Protein AF-A0A653U153-F1 (afdb_monomer_lite)

Sequence (223 aa):
MDDQIARWLSSARYATRAAEANAEFAQLEDALDSADVTVRLTAARRLSSLARAELGWFLLPVREYFLRAETRRMLGGALRAEADVKVRDSLLNTVRHAAERCVAHPMWEPVRAAAQEREWRDWVHSLAETFSVAPELSTRAEAAYLLAFCDDGRAWEVYRDVIPRRSGLLGTLELAIERYPLSITPEIGATLLDLADTVGSTHPRQRYPAAGIRAALTGRHRE

pLDDT: mean 93.33, std 8.11, range [39.72, 98.56]

Foldseek 3Di:
DDPVLVVVCPDPVLVVLLVVVVVLVVCLLVQLPDPDPVSLLVSLQVLLCLLQDDDDSSNLSVLVQLLDPVNLVSLLVSLVPDPDPSSNLSSLSSLVSSLDRSAPDPVCVVPHDPVSNVVSLVSLLVSLVVQCPPPDLSSNLSSLLSCLVSLHLVSLVSCLVRCVVPVVSLLSVLVSLQPRVNNQDPVSLVVNLVSLVVSCVVPVVSVVSSVSSVCSSVVVVVD

Secondary structure (DSSP, 8-state):
--HHHHHHHTSHHHHHHHHHHHHHHHHHHHHHT-S-HHHHHHHHHHHHHHHHSPPSGGGHHHHHHHHSHHHHHHHHHHHHH---HHHHHHHHHHHHHIIIIIIS-GGGGGG--HHHHHHHHHHHHHHHHHHTT-SSHHHHHHHHHHHHHTT-THHHHHHHHHTTT-GGGHHHHHHHHHH-GGG--HHHHHHHHHHHHHHHHH-GGGHHHHHHHHHHHHGGGG-

Structure (mmCIF, N/CA/C/O backbone):
data_AF-A0A653U153-F1
#
_entry.id   AF-A0A653U153-F1
#
loop_
_atom_site.group_PDB
_atom_site.id
_atom_site.type_symbol
_atom_site.label_atom_id
_atom_site.label_alt_id
_atom_site.label_comp_id
_atom_site.label_asym_id
_atom_site.label_entity_id
_atom_site.label_seq_id
_atom_site.pdbx_PDB_ins_code
_atom_site.Cartn_x
_atom_site.Cartn_y
_atom_site.Cartn_z
_atom_site.occupancy
_atom_site.B_iso_or_equiv
_atom_site.auth_seq_id
_atom_site.auth_comp_id
_atom_site.auth_asym_id
_atom_site.auth_atom_id
_atom_site.pdbx_PDB_model_num
ATOM 1 N N . MET A 1 1 ? -0.940 1.679 -30.248 1.00 60.75 1 MET A N 1
ATOM 2 C CA . MET A 1 1 ? 0.037 2.423 -29.424 1.00 60.75 1 MET A CA 1
ATOM 3 C C . MET A 1 1 ? 0.299 3.741 -30.129 1.00 60.75 1 MET A C 1
ATOM 5 O O . MET A 1 1 ? 0.455 3.705 -31.339 1.00 60.75 1 MET A O 1
ATOM 9 N N . ASP A 1 2 ? 0.256 4.869 -29.421 1.00 77.50 2 ASP A N 1
ATOM 10 C CA . ASP A 1 2 ? 0.461 6.201 -30.011 1.00 77.50 2 ASP A CA 1
ATOM 11 C C . ASP A 1 2 ? 1.892 6.331 -30.579 1.00 77.50 2 ASP A C 1
ATOM 13 O O . ASP A 1 2 ? 2.863 5.979 -29.901 1.00 77.50 2 ASP A O 1
ATOM 17 N N . ASP A 1 3 ? 2.037 6.838 -31.807 1.00 80.69 3 ASP A N 1
ATOM 18 C CA . ASP A 1 3 ? 3.325 7.038 -32.488 1.00 80.69 3 ASP A CA 1
ATOM 19 C C . ASP A 1 3 ? 4.273 7.956 -31.706 1.00 80.69 3 ASP A C 1
ATOM 21 O O . ASP A 1 3 ? 5.494 7.907 -31.890 1.00 80.69 3 ASP A O 1
ATOM 25 N N . GLN A 1 4 ? 3.736 8.826 -30.846 1.00 79.62 4 GLN A N 1
ATOM 26 C CA . GLN A 1 4 ? 4.542 9.649 -29.943 1.00 79.62 4 GLN A CA 1
ATOM 27 C C . GLN A 1 4 ? 5.161 8.819 -28.811 1.00 79.62 4 GLN A C 1
ATOM 29 O O . GLN A 1 4 ? 6.339 8.995 -28.498 1.00 79.62 4 GLN A O 1
ATOM 34 N N . ILE A 1 5 ? 4.406 7.870 -28.248 1.00 79.12 5 ILE A N 1
ATOM 35 C CA . ILE A 1 5 ? 4.886 6.952 -27.203 1.00 79.12 5 ILE A CA 1
ATOM 36 C C . ILE A 1 5 ? 5.953 6.024 -27.787 1.00 79.12 5 ILE A C 1
ATOM 38 O O . ILE A 1 5 ? 7.018 5.874 -27.195 1.00 79.12 5 ILE A O 1
ATOM 42 N N . ALA A 1 6 ? 5.709 5.467 -28.977 1.00 82.12 6 ALA A N 1
ATOM 43 C CA . ALA A 1 6 ? 6.651 4.582 -29.659 1.00 82.12 6 ALA A CA 1
ATOM 44 C C . ALA A 1 6 ? 8.014 5.258 -29.896 1.00 82.12 6 ALA A C 1
ATOM 46 O O . ALA A 1 6 ? 9.054 4.733 -29.500 1.00 82.12 6 ALA A O 1
ATOM 47 N N . ARG A 1 7 ? 8.002 6.469 -30.475 1.00 83.31 7 ARG A N 1
ATOM 48 C CA . ARG A 1 7 ? 9.216 7.264 -30.728 1.00 83.31 7 ARG A CA 1
ATOM 49 C C . ARG A 1 7 ? 9.958 7.627 -29.448 1.00 83.31 7 ARG A C 1
ATOM 51 O O . ARG A 1 7 ? 11.190 7.668 -29.430 1.00 83.31 7 ARG A O 1
ATOM 58 N N . TRP A 1 8 ? 9.218 7.900 -28.380 1.00 82.94 8 TRP A N 1
ATOM 59 C CA . TRP A 1 8 ? 9.810 8.234 -27.095 1.00 82.94 8 TRP A CA 1
ATOM 60 C C . TRP A 1 8 ? 10.461 7.020 -26.421 1.00 82.94 8 TRP A C 1
ATOM 62 O O . TRP A 1 8 ? 11.596 7.133 -25.956 1.00 82.94 8 TRP A O 1
ATOM 72 N N . LEU A 1 9 ? 9.803 5.858 -26.429 1.00 83.31 9 LEU A N 1
ATOM 73 C CA . LEU A 1 9 ? 10.353 4.608 -25.892 1.00 83.31 9 LEU A CA 1
ATOM 74 C C . LEU A 1 9 ? 11.628 4.171 -26.626 1.00 83.31 9 LEU A C 1
ATOM 76 O O . LEU A 1 9 ? 12.521 3.596 -26.014 1.00 83.31 9 LEU A O 1
ATOM 80 N N . SER A 1 10 ? 11.765 4.502 -27.913 1.00 86.38 10 SER A N 1
ATOM 81 C CA . SER A 1 10 ? 13.000 4.272 -28.675 1.00 86.38 10 SER A CA 1
ATOM 82 C C . SER A 1 10 ? 14.087 5.341 -28.473 1.00 86.38 10 SER A C 1
ATOM 84 O O . SER A 1 10 ? 15.139 5.271 -29.104 1.00 86.38 10 SER A O 1
ATOM 86 N N . SER A 1 11 ? 13.851 6.372 -27.654 1.00 89.19 11 SER A N 1
ATOM 87 C CA . SER A 1 11 ? 14.786 7.494 -27.511 1.00 89.19 11 SER A CA 1
ATOM 88 C C . SER A 1 11 ? 15.962 7.179 -26.578 1.00 89.19 11 SER A C 1
ATOM 90 O O . SER A 1 11 ? 15.811 6.514 -25.553 1.00 89.19 11 SER A O 1
ATOM 92 N N . ALA A 1 12 ? 17.132 7.761 -26.863 1.00 91.31 12 ALA A N 1
ATOM 93 C CA . ALA A 1 12 ? 18.299 7.674 -25.979 1.00 91.31 12 ALA A CA 1
ATOM 94 C C . ALA A 1 12 ? 18.007 8.215 -24.567 1.00 91.31 12 ALA A C 1
ATOM 96 O O . ALA A 1 12 ? 18.464 7.657 -23.574 1.00 91.31 12 ALA A O 1
ATOM 97 N N . ARG A 1 13 ? 17.175 9.263 -24.468 1.00 87.56 13 ARG A N 1
ATOM 98 C CA . ARG A 1 13 ? 16.748 9.840 -23.186 1.00 87.56 13 ARG A CA 1
ATOM 99 C C . ARG A 1 13 ? 15.985 8.831 -22.328 1.00 87.56 13 ARG A C 1
ATOM 101 O O . ARG A 1 13 ? 16.173 8.811 -21.113 1.00 87.56 13 ARG A O 1
ATOM 108 N N . TYR A 1 14 ? 15.120 8.024 -22.942 1.00 89.12 14 TYR A N 1
ATOM 109 C CA . TYR A 1 14 ? 14.432 6.948 -22.236 1.00 89.12 14 TYR A CA 1
ATOM 110 C C . TYR A 1 14 ? 15.419 5.878 -21.767 1.00 89.12 14 TYR A C 1
ATOM 112 O O . TYR A 1 14 ? 15.413 5.532 -20.589 1.00 89.12 14 TYR A O 1
ATOM 120 N N . ALA A 1 15 ? 16.307 5.423 -22.655 1.00 90.12 15 ALA A N 1
ATOM 121 C CA . ALA A 1 15 ? 17.303 4.404 -22.332 1.00 90.12 15 ALA A CA 1
ATOM 122 C C . ALA A 1 15 ? 18.191 4.805 -21.139 1.00 90.12 15 ALA A C 1
ATOM 124 O O . ALA A 1 15 ? 18.379 4.006 -20.224 1.00 90.12 15 ALA A O 1
ATOM 125 N N . THR A 1 16 ? 18.667 6.056 -21.095 1.00 91.50 16 THR A N 1
ATOM 126 C CA . THR A 1 16 ? 19.435 6.581 -19.953 1.00 91.50 16 THR A CA 1
ATOM 127 C C . THR A 1 16 ? 18.629 6.524 -18.658 1.00 91.50 16 THR A C 1
ATOM 129 O O . THR A 1 16 ? 19.114 5.991 -17.666 1.00 91.50 16 THR A O 1
ATOM 132 N N . ARG A 1 17 ? 17.373 6.990 -18.664 1.00 88.69 17 ARG A N 1
ATOM 133 C CA . ARG A 1 17 ? 16.525 6.942 -17.463 1.00 88.69 17 ARG A CA 1
ATOM 134 C C . ARG A 1 17 ? 16.201 5.527 -17.006 1.00 88.69 17 ARG A C 1
ATOM 136 O O . ARG A 1 17 ? 16.154 5.274 -15.808 1.00 88.69 17 ARG A O 1
ATOM 143 N N . ALA A 1 18 ? 15.964 4.614 -17.940 1.00 91.88 18 ALA A N 1
ATOM 144 C CA . ALA A 1 18 ? 15.741 3.214 -17.612 1.00 91.88 18 ALA A CA 1
ATOM 145 C C . ALA A 1 18 ? 16.992 2.597 -16.965 1.00 91.88 18 ALA A C 1
ATOM 147 O O . ALA A 1 18 ? 16.872 1.859 -15.990 1.00 91.88 18 ALA A O 1
ATOM 148 N N . ALA A 1 19 ? 18.189 2.928 -17.458 1.00 93.19 19 ALA A N 1
ATOM 149 C CA . ALA A 1 19 ? 19.447 2.482 -16.863 1.00 93.19 19 ALA A CA 1
ATOM 150 C C . ALA A 1 19 ? 19.661 3.057 -15.452 1.00 93.19 19 ALA A C 1
ATOM 152 O O . ALA A 1 19 ? 19.978 2.299 -14.538 1.00 93.19 19 ALA A O 1
ATOM 153 N N . GLU A 1 20 ? 19.427 4.358 -15.256 1.00 93.75 20 GLU A N 1
ATOM 154 C CA . GLU A 1 20 ? 19.497 5.016 -13.941 1.00 93.75 20 GLU A CA 1
ATOM 155 C C . GLU A 1 20 ? 18.530 4.377 -12.937 1.00 93.75 20 GLU A C 1
ATOM 157 O O . GLU A 1 20 ? 18.933 4.034 -11.827 1.00 93.75 20 GLU A O 1
ATOM 162 N N . ALA A 1 21 ? 17.277 4.147 -13.343 1.00 93.56 21 ALA A N 1
ATOM 163 C CA . ALA A 1 21 ? 16.277 3.502 -12.497 1.00 93.56 21 ALA A CA 1
ATOM 164 C C . ALA A 1 21 ? 16.679 2.066 -12.131 1.00 93.56 21 ALA A C 1
ATOM 166 O O . ALA A 1 21 ? 16.603 1.685 -10.969 1.00 93.56 21 ALA A O 1
ATOM 167 N N . ASN A 1 22 ? 17.151 1.269 -13.097 1.00 94.19 22 ASN A N 1
ATOM 168 C CA . ASN A 1 22 ? 17.609 -0.098 -12.828 1.00 94.19 22 ASN A CA 1
ATOM 169 C C . ASN A 1 22 ? 18.821 -0.133 -11.881 1.00 94.19 22 ASN A C 1
ATOM 171 O O . ASN A 1 22 ? 18.878 -1.001 -11.014 1.00 94.19 22 ASN A O 1
ATOM 175 N N . ALA A 1 23 ? 19.763 0.804 -12.020 1.00 96.12 23 ALA A N 1
ATOM 176 C CA . ALA A 1 23 ? 20.899 0.918 -11.107 1.00 96.12 23 ALA A CA 1
ATOM 177 C C . ALA A 1 23 ? 20.450 1.293 -9.686 1.00 96.12 23 ALA A C 1
ATOM 179 O O . ALA A 1 23 ? 20.939 0.715 -8.717 1.00 96.12 23 ALA A O 1
ATOM 180 N N . GLU A 1 24 ? 19.492 2.215 -9.557 1.00 97.50 24 GLU A N 1
ATOM 181 C CA . GLU A 1 24 ? 18.894 2.564 -8.267 1.00 97.50 24 GLU A CA 1
ATOM 182 C C . GLU A 1 24 ? 18.173 1.363 -7.638 1.00 97.50 24 GLU A C 1
ATOM 184 O O . GLU A 1 24 ? 18.368 1.089 -6.457 1.00 97.50 24 GLU A O 1
ATOM 189 N N . PHE A 1 25 ? 17.394 0.601 -8.410 1.00 97.44 25 PHE A N 1
ATOM 190 C CA . PHE A 1 25 ? 16.717 -0.589 -7.894 1.00 97.44 25 PHE A CA 1
ATOM 191 C C . PHE A 1 25 ? 17.688 -1.642 -7.364 1.00 97.44 25 PHE A C 1
ATOM 193 O O . PHE A 1 25 ? 17.462 -2.148 -6.271 1.00 97.44 25 PHE A O 1
ATOM 200 N N . ALA A 1 26 ? 18.784 -1.918 -8.076 1.00 96.50 26 ALA A N 1
ATOM 201 C CA . ALA A 1 26 ? 19.801 -2.855 -7.600 1.00 96.50 26 ALA A CA 1
ATOM 202 C C . ALA A 1 26 ? 20.407 -2.409 -6.255 1.00 96.50 26 ALA A C 1
ATOM 204 O O . ALA A 1 26 ? 20.510 -3.201 -5.326 1.00 96.50 26 ALA A O 1
ATOM 205 N N . GLN A 1 27 ? 20.717 -1.115 -6.109 1.00 97.69 27 GLN A N 1
ATOM 206 C CA . GLN A 1 27 ? 21.225 -0.570 -4.843 1.00 97.69 27 GLN A CA 1
ATOM 207 C C . GLN A 1 27 ? 20.205 -0.680 -3.704 1.00 97.69 27 GLN A C 1
ATOM 209 O O . GLN A 1 27 ? 20.581 -0.914 -2.556 1.00 97.69 27 GLN A O 1
ATOM 214 N N . LEU A 1 28 ? 18.917 -0.482 -3.999 1.00 97.88 28 LEU A N 1
ATOM 215 C CA . LEU A 1 28 ? 17.852 -0.617 -3.007 1.00 97.88 28 LEU A CA 1
ATOM 216 C C . LEU A 1 28 ? 17.658 -2.070 -2.577 1.00 97.88 28 LEU A C 1
ATOM 218 O O . LEU A 1 28 ? 17.427 -2.305 -1.395 1.00 97.88 28 LEU A O 1
ATOM 222 N N . GLU A 1 29 ? 17.772 -3.021 -3.503 1.00 97.00 29 GLU A N 1
ATOM 223 C CA . GLU A 1 29 ? 17.723 -4.456 -3.207 1.00 97.00 29 GLU A CA 1
ATOM 224 C C . GLU A 1 29 ? 18.860 -4.861 -2.268 1.00 97.00 29 GLU A C 1
ATOM 226 O O . GLU A 1 29 ? 18.587 -5.374 -1.184 1.00 97.00 29 GLU A O 1
ATOM 231 N N . ASP A 1 30 ? 20.104 -4.504 -2.596 1.00 97.25 30 ASP A N 1
ATOM 232 C CA . ASP A 1 30 ? 21.263 -4.770 -1.733 1.00 97.25 30 ASP A CA 1
ATOM 233 C C . ASP A 1 30 ? 21.109 -4.122 -0.344 1.00 97.25 30 ASP A C 1
ATOM 235 O O . ASP A 1 30 ? 21.464 -4.696 0.688 1.00 97.25 30 ASP A O 1
ATOM 239 N N . ALA A 1 31 ? 20.557 -2.906 -0.290 1.00 97.69 31 ALA A N 1
ATOM 240 C CA . ALA A 1 31 ? 20.356 -2.180 0.959 1.00 97.69 31 ALA A CA 1
ATOM 241 C C . ALA A 1 31 ? 19.262 -2.795 1.850 1.00 97.69 31 ALA A C 1
ATOM 243 O O . ALA A 1 31 ? 19.335 -2.652 3.074 1.00 97.69 31 ALA A O 1
ATOM 244 N N . LEU A 1 32 ? 18.265 -3.476 1.275 1.00 97.38 32 LEU A N 1
ATOM 245 C CA . LEU A 1 32 ? 17.237 -4.195 2.035 1.00 97.38 32 LEU A CA 1
ATOM 246 C C . LEU A 1 32 ? 17.792 -5.441 2.737 1.00 97.38 32 LEU A C 1
ATOM 248 O O . LEU A 1 32 ? 17.271 -5.803 3.788 1.00 97.38 32 LEU A O 1
ATOM 252 N N . ASP A 1 33 ? 18.881 -6.021 2.235 1.00 96.19 33 ASP A N 1
ATOM 253 C CA . ASP A 1 33 ? 19.579 -7.149 2.869 1.00 96.19 33 ASP A CA 1
ATOM 254 C C . ASP A 1 33 ? 20.631 -6.708 3.907 1.00 96.19 33 ASP A C 1
ATOM 256 O O . ASP A 1 33 ? 21.312 -7.531 4.527 1.00 96.19 33 ASP A O 1
ATOM 260 N N . SER A 1 34 ? 20.772 -5.399 4.145 1.00 97.19 34 SER A N 1
ATOM 261 C CA . SER A 1 34 ? 21.726 -4.867 5.119 1.00 97.19 34 SER A CA 1
ATOM 262 C C . SER A 1 34 ? 21.419 -5.331 6.544 1.00 97.19 34 SER A C 1
ATOM 264 O O . SER A 1 34 ? 20.271 -5.320 6.988 1.00 97.19 34 SER A O 1
ATOM 266 N N . ALA A 1 35 ? 22.457 -5.631 7.328 1.00 96.75 35 ALA A N 1
ATOM 267 C CA . ALA A 1 35 ? 22.313 -5.878 8.764 1.00 96.75 35 ALA A CA 1
ATOM 268 C C . ALA A 1 35 ? 21.853 -4.623 9.540 1.00 96.75 35 ALA A C 1
ATOM 270 O O . ALA A 1 35 ? 21.240 -4.744 10.604 1.00 96.75 35 ALA A O 1
ATOM 271 N N . ASP A 1 36 ? 22.089 -3.421 9.002 1.00 98.06 36 ASP A N 1
ATOM 272 C CA . ASP A 1 36 ? 21.700 -2.154 9.627 1.00 98.06 36 ASP A CA 1
ATOM 273 C C . ASP A 1 36 ? 20.242 -1.788 9.301 1.00 98.06 36 ASP A C 1
ATOM 275 O O . ASP A 1 36 ? 19.880 -1.489 8.161 1.00 98.06 36 ASP A O 1
ATOM 279 N N . VAL A 1 37 ? 19.404 -1.745 10.341 1.00 98.12 37 VAL A N 1
ATOM 280 C CA . VAL A 1 37 ? 17.984 -1.371 10.244 1.00 98.12 37 VAL A CA 1
ATOM 281 C C . VAL A 1 37 ? 17.773 0.028 9.656 1.00 98.12 37 VAL A C 1
ATOM 283 O O . VAL A 1 37 ? 16.780 0.271 8.972 1.00 98.12 37 VAL A O 1
ATOM 286 N N . THR A 1 38 ? 18.704 0.958 9.869 1.00 98.38 38 THR A N 1
ATOM 287 C CA . THR A 1 38 ? 18.622 2.328 9.342 1.00 98.38 38 THR A CA 1
ATOM 288 C C . THR A 1 38 ? 18.794 2.341 7.828 1.00 98.38 38 THR A C 1
ATOM 290 O O . THR A 1 38 ? 18.083 3.071 7.126 1.00 98.38 38 THR A O 1
ATOM 293 N N . VAL A 1 39 ? 19.701 1.505 7.316 1.00 98.38 39 VAL A N 1
ATOM 294 C CA . VAL A 1 39 ? 19.924 1.321 5.878 1.00 98.38 39 VAL A CA 1
ATOM 295 C C . VAL A 1 39 ? 18.688 0.685 5.247 1.00 98.38 39 VAL A C 1
ATOM 297 O O . VAL A 1 39 ? 18.129 1.259 4.309 1.00 98.38 39 VAL A O 1
ATOM 300 N N . ARG A 1 40 ? 18.170 -0.402 5.838 1.00 98.31 40 ARG A N 1
ATOM 301 C CA . ARG A 1 40 ? 16.937 -1.058 5.368 1.00 98.31 40 ARG A CA 1
ATOM 302 C C . ARG A 1 40 ? 15.738 -0.114 5.365 1.00 98.31 40 ARG A C 1
ATOM 304 O O . ARG A 1 40 ? 15.002 -0.045 4.385 1.00 98.31 40 ARG A O 1
ATOM 311 N N . LEU A 1 41 ? 15.557 0.676 6.425 1.00 98.56 41 LEU A N 1
ATOM 312 C CA . LEU A 1 41 ? 14.462 1.646 6.516 1.00 98.56 41 LEU A CA 1
ATOM 313 C C . LEU A 1 41 ? 14.566 2.731 5.444 1.00 98.56 41 LEU A C 1
ATOM 315 O O . LEU A 1 41 ? 13.553 3.140 4.872 1.00 98.56 41 LEU A O 1
ATOM 319 N N . THR A 1 42 ? 15.778 3.210 5.175 1.00 98.56 42 THR A N 1
ATOM 320 C CA . THR A 1 42 ? 16.026 4.203 4.125 1.00 98.56 42 THR A CA 1
ATOM 321 C C . THR A 1 42 ? 15.694 3.622 2.754 1.00 98.56 42 THR A C 1
ATOM 323 O O . THR A 1 42 ? 14.965 4.257 1.988 1.00 98.56 42 THR A O 1
ATOM 326 N N . ALA A 1 43 ? 16.133 2.391 2.484 1.00 98.31 43 ALA A N 1
ATOM 327 C CA . ALA A 1 43 ? 15.829 1.676 1.251 1.00 98.31 43 ALA A CA 1
ATOM 328 C C . ALA A 1 43 ? 14.320 1.440 1.080 1.00 98.31 43 ALA A C 1
ATOM 330 O O . ALA A 1 43 ? 13.747 1.832 0.064 1.00 98.31 43 ALA A O 1
ATOM 331 N N . ALA A 1 44 ? 13.637 0.920 2.104 1.00 98.31 44 ALA A N 1
ATOM 332 C CA . ALA A 1 44 ? 12.194 0.672 2.078 1.00 98.31 44 ALA A CA 1
ATOM 333 C C . ALA A 1 44 ? 11.383 1.957 1.838 1.00 98.31 44 ALA A C 1
ATOM 335 O O . ALA A 1 44 ? 10.431 1.974 1.056 1.00 98.31 44 ALA A O 1
ATOM 336 N N . ARG A 1 45 ? 11.772 3.073 2.467 1.00 98.38 45 ARG A N 1
ATOM 337 C CA . ARG A 1 45 ? 11.135 4.379 2.235 1.00 98.38 45 ARG A CA 1
ATOM 338 C C . ARG A 1 45 ? 11.381 4.898 0.828 1.00 98.38 45 ARG A C 1
ATOM 340 O O . ARG A 1 45 ? 10.468 5.465 0.225 1.00 98.38 45 ARG A O 1
ATOM 347 N N . ARG A 1 46 ? 12.597 4.727 0.306 1.00 98.06 46 ARG A N 1
ATOM 348 C CA . ARG A 1 46 ? 12.925 5.143 -1.057 1.00 98.06 46 ARG A CA 1
ATOM 349 C C . ARG A 1 46 ? 12.146 4.321 -2.079 1.00 98.06 46 ARG A C 1
ATOM 351 O O . ARG A 1 46 ? 11.550 4.910 -2.977 1.00 98.06 46 ARG A O 1
ATOM 358 N N . LEU A 1 47 ? 12.045 3.011 -1.880 1.00 97.62 47 LEU A N 1
ATOM 359 C CA . LEU A 1 47 ? 11.252 2.128 -2.729 1.00 97.62 47 LEU A CA 1
ATOM 360 C C . LEU A 1 47 ? 9.758 2.489 -2.692 1.00 97.62 47 LEU A C 1
ATOM 362 O O . LEU A 1 47 ? 9.119 2.596 -3.738 1.00 97.62 47 LEU A O 1
ATOM 366 N N . SER A 1 48 ? 9.223 2.798 -1.508 1.00 97.56 48 SER A N 1
ATOM 367 C CA . SER A 1 48 ? 7.852 3.298 -1.354 1.00 97.56 48 SER A CA 1
ATOM 368 C C . SER A 1 48 ? 7.632 4.625 -2.089 1.00 97.56 48 SER A C 1
ATOM 370 O O . SER A 1 48 ? 6.603 4.818 -2.735 1.00 97.56 48 SER A O 1
ATOM 372 N N . SER A 1 49 ? 8.607 5.537 -2.038 1.00 96.81 49 SER A N 1
ATOM 373 C CA . SER A 1 49 ? 8.567 6.806 -2.776 1.00 96.81 49 SER A CA 1
ATOM 374 C C . SER A 1 49 ? 8.520 6.587 -4.292 1.00 96.81 49 SER A C 1
ATOM 376 O O . SER A 1 49 ? 7.696 7.199 -4.971 1.00 96.81 49 SER A O 1
ATOM 378 N N . LEU A 1 50 ? 9.326 5.656 -4.816 1.00 95.75 50 LEU A N 1
ATOM 379 C CA . LEU A 1 50 ? 9.308 5.283 -6.234 1.00 95.75 50 LEU A CA 1
ATOM 380 C C . LEU A 1 50 ? 7.958 4.677 -6.645 1.00 95.75 50 LEU A C 1
ATOM 382 O O . LEU A 1 50 ? 7.404 5.073 -7.667 1.00 95.75 50 LEU A O 1
ATOM 386 N N . ALA A 1 51 ? 7.374 3.800 -5.822 1.00 95.62 51 ALA A N 1
ATOM 387 C CA . ALA A 1 51 ? 6.043 3.237 -6.073 1.00 95.62 51 ALA A CA 1
ATOM 388 C C . ALA A 1 51 ? 4.928 4.304 -6.082 1.00 95.62 51 ALA A C 1
ATOM 390 O O . ALA A 1 51 ? 3.942 4.166 -6.804 1.00 95.62 51 ALA A O 1
ATOM 391 N N . ARG A 1 52 ? 5.078 5.378 -5.293 1.00 93.81 52 ARG A N 1
ATOM 392 C CA . ARG A 1 52 ? 4.128 6.504 -5.183 1.00 93.81 52 ARG A CA 1
ATOM 393 C C . ARG A 1 52 ? 4.300 7.585 -6.245 1.00 93.81 52 ARG A C 1
ATOM 395 O O . ARG A 1 52 ? 3.415 8.433 -6.364 1.00 93.81 52 ARG A O 1
ATOM 402 N N . ALA A 1 53 ? 5.413 7.588 -6.973 1.00 90.31 53 ALA A N 1
ATOM 403 C CA . ALA A 1 53 ? 5.765 8.655 -7.902 1.00 90.31 53 ALA A CA 1
ATOM 404 C C . ALA A 1 53 ? 4.657 8.917 -8.939 1.00 90.31 53 ALA A C 1
ATOM 406 O O . ALA A 1 53 ? 3.821 8.053 -9.222 1.00 90.31 53 ALA A O 1
ATOM 407 N N . GLU A 1 54 ? 4.614 10.141 -9.467 1.00 84.75 54 GLU A N 1
ATOM 408 C CA . GLU A 1 54 ? 3.586 10.605 -10.407 1.00 84.75 54 GLU A CA 1
ATOM 409 C C . GLU A 1 54 ? 3.472 9.692 -11.633 1.00 84.75 54 GLU A C 1
ATOM 411 O O . GLU A 1 54 ? 4.468 9.348 -12.254 1.00 84.75 54 GLU A O 1
ATOM 416 N N . LEU A 1 55 ? 2.250 9.297 -11.988 1.00 88.12 55 LEU A N 1
ATOM 417 C CA . LEU A 1 55 ? 2.027 8.358 -13.080 1.00 88.12 55 LEU A CA 1
ATOM 418 C C . LEU A 1 55 ? 2.368 8.981 -14.430 1.00 88.12 55 LEU A C 1
ATOM 420 O O . LEU A 1 55 ? 1.956 10.092 -14.747 1.00 88.12 55 LEU A O 1
ATOM 424 N N . GLY A 1 56 ? 3.057 8.210 -15.259 1.00 85.62 56 GLY A N 1
ATOM 425 C CA . GLY A 1 56 ? 3.286 8.551 -16.650 1.00 85.62 56 GLY A CA 1
ATOM 426 C C . GLY A 1 56 ? 4.170 7.520 -17.327 1.00 85.62 56 GLY A C 1
ATOM 427 O O . GLY A 1 56 ? 4.779 6.671 -16.675 1.00 85.62 56 GLY A O 1
ATOM 428 N N . TRP A 1 57 ? 4.296 7.628 -18.648 1.00 83.94 57 TRP A N 1
ATOM 429 C CA . TRP A 1 57 ? 5.170 6.751 -19.433 1.00 83.94 57 TRP A CA 1
ATOM 430 C C . TRP A 1 57 ? 6.643 6.837 -19.000 1.00 83.94 57 TRP A C 1
ATOM 432 O O . TRP A 1 57 ? 7.376 5.862 -19.127 1.00 83.94 57 TRP A O 1
ATOM 442 N N . PHE A 1 58 ? 7.062 7.950 -18.383 1.00 82.62 58 PHE A N 1
ATOM 443 C CA . PHE A 1 58 ? 8.392 8.102 -17.779 1.00 82.62 58 PHE A CA 1
ATOM 444 C C . PHE A 1 58 ? 8.657 7.169 -16.588 1.00 82.62 58 PHE A C 1
ATOM 446 O O . PHE A 1 58 ? 9.820 6.964 -16.248 1.00 82.62 58 PHE A O 1
ATOM 453 N N . LEU A 1 59 ? 7.613 6.599 -15.980 1.00 86.25 59 LEU A N 1
ATOM 454 C CA . LEU A 1 59 ? 7.712 5.592 -14.924 1.00 86.25 59 LEU A CA 1
ATOM 455 C C . LEU A 1 59 ? 7.565 4.159 -15.438 1.00 86.25 59 LEU A C 1
ATOM 457 O O . LEU A 1 59 ? 7.462 3.238 -14.627 1.00 86.25 59 LEU A O 1
ATOM 461 N N . LEU A 1 60 ? 7.581 3.931 -16.755 1.00 89.44 60 LEU A N 1
ATOM 462 C CA . LEU A 1 60 ? 7.535 2.570 -17.288 1.00 89.44 60 LEU A CA 1
ATOM 463 C C . LEU A 1 60 ? 8.629 1.657 -16.691 1.00 89.44 60 LEU A C 1
ATOM 465 O O . LEU A 1 60 ? 8.269 0.553 -16.291 1.00 89.44 60 LEU A O 1
ATOM 469 N N . PRO A 1 61 ? 9.888 2.102 -16.475 1.00 91.75 61 PRO A N 1
ATOM 470 C CA . PRO A 1 61 ? 10.899 1.275 -15.809 1.00 91.75 61 PRO A CA 1
ATOM 471 C C . PRO A 1 61 ? 10.530 0.892 -14.367 1.00 91.75 61 PRO A C 1
ATOM 473 O O . PRO A 1 61 ? 10.828 -0.212 -13.923 1.00 91.75 61 PRO A O 1
ATOM 476 N N . VAL A 1 62 ? 9.843 1.780 -13.637 1.00 94.12 62 VAL A N 1
ATOM 477 C CA . VAL A 1 62 ? 9.358 1.502 -12.273 1.00 94.12 62 VAL A CA 1
ATOM 478 C C . VAL A 1 62 ? 8.249 0.457 -12.305 1.00 94.12 62 VAL A C 1
ATOM 480 O O . VAL A 1 62 ? 8.256 -0.487 -11.517 1.00 94.12 62 VAL A O 1
ATOM 483 N N . ARG A 1 63 ? 7.315 0.577 -13.252 1.00 93.75 63 ARG A N 1
ATOM 484 C CA . ARG A 1 63 ? 6.292 -0.448 -13.469 1.00 93.75 63 ARG A CA 1
ATOM 485 C C . ARG A 1 63 ? 6.921 -1.790 -13.825 1.00 93.75 63 ARG A C 1
ATOM 487 O O . ARG A 1 63 ? 6.560 -2.801 -13.234 1.00 93.75 63 ARG A O 1
ATOM 494 N N . GLU A 1 64 ? 7.828 -1.802 -14.796 1.00 92.56 64 GLU A N 1
ATOM 495 C CA . GLU A 1 64 ? 8.517 -3.013 -15.238 1.00 92.56 64 GLU A CA 1
ATOM 496 C C . GLU A 1 64 ? 9.241 -3.686 -14.082 1.00 92.56 64 GLU A C 1
ATOM 498 O O . GLU A 1 64 ? 9.139 -4.899 -13.955 1.00 92.56 64 GLU A O 1
ATOM 503 N N . TYR A 1 65 ? 9.901 -2.912 -13.218 1.00 95.06 65 TYR A N 1
ATOM 504 C CA . TYR A 1 65 ? 10.502 -3.411 -11.990 1.00 95.06 65 TYR A CA 1
ATOM 505 C C . TYR A 1 65 ? 9.482 -4.152 -11.116 1.00 95.06 65 TYR A C 1
ATOM 507 O O . TYR A 1 65 ? 9.641 -5.345 -10.877 1.00 95.06 65 TYR A O 1
ATOM 515 N N . PHE A 1 66 ? 8.382 -3.504 -10.717 1.00 95.00 66 PHE A N 1
ATOM 516 C CA . PHE A 1 66 ? 7.378 -4.151 -9.863 1.00 95.00 66 PHE A CA 1
ATOM 517 C C . PHE A 1 66 ? 6.692 -5.353 -10.529 1.00 95.00 66 PHE A C 1
ATOM 519 O O . PHE A 1 66 ? 6.255 -6.271 -9.844 1.00 95.00 66 PHE A O 1
ATOM 526 N N . LEU A 1 67 ? 6.623 -5.422 -11.857 1.00 93.06 67 LEU A N 1
ATOM 527 C CA . LEU A 1 67 ? 6.049 -6.583 -12.541 1.00 93.06 67 LEU A CA 1
ATOM 528 C C . LEU A 1 67 ? 6.967 -7.809 -12.600 1.00 93.06 67 LEU A C 1
ATOM 530 O O . LEU A 1 67 ? 6.489 -8.889 -12.954 1.00 93.06 67 LEU A O 1
ATOM 534 N N . ARG A 1 68 ? 8.251 -7.691 -12.241 1.00 93.12 68 ARG A N 1
ATOM 535 C CA . ARG A 1 68 ? 9.178 -8.833 -12.220 1.00 93.12 68 ARG A CA 1
ATOM 536 C C . ARG A 1 68 ? 8.805 -9.818 -11.113 1.00 93.12 68 ARG A C 1
ATOM 538 O O . ARG A 1 68 ? 8.475 -9.442 -9.985 1.00 93.12 68 ARG A O 1
ATOM 545 N N . ALA A 1 69 ? 8.918 -11.111 -11.413 1.00 93.62 69 ALA A N 1
ATOM 546 C CA . ALA A 1 69 ? 8.718 -12.164 -10.420 1.00 93.62 69 ALA A CA 1
ATOM 547 C C . ALA A 1 69 ? 9.779 -12.094 -9.308 1.00 93.62 69 ALA A C 1
ATOM 549 O O . ALA A 1 69 ? 9.482 -12.354 -8.143 1.00 93.62 69 ALA A O 1
ATOM 550 N N . GLU A 1 70 ? 10.994 -11.692 -9.670 1.00 94.44 70 GLU A N 1
ATOM 551 C CA . GLU A 1 70 ? 12.143 -11.490 -8.789 1.00 94.44 70 GLU A CA 1
ATOM 552 C C . GLU A 1 70 ? 11.835 -10.429 -7.738 1.00 94.44 70 GLU A C 1
ATOM 554 O O . GLU A 1 70 ? 12.034 -10.678 -6.554 1.00 94.44 70 GLU A O 1
ATOM 559 N N . THR A 1 71 ? 11.249 -9.302 -8.146 1.00 94.50 71 THR A N 1
ATOM 560 C CA . THR A 1 71 ? 10.865 -8.220 -7.235 1.00 94.50 71 THR A CA 1
ATOM 561 C C . THR A 1 71 ? 9.803 -8.676 -6.239 1.00 94.50 71 THR A C 1
ATOM 563 O O . THR A 1 71 ? 9.937 -8.418 -5.045 1.00 94.50 71 THR A O 1
ATOM 566 N N . ARG A 1 72 ? 8.780 -9.426 -6.680 1.00 95.12 72 ARG A N 1
ATOM 567 C CA . ARG A 1 72 ? 7.786 -10.022 -5.761 1.00 95.12 72 ARG A CA 1
ATOM 568 C C . ARG A 1 72 ? 8.432 -10.995 -4.771 1.00 95.12 72 ARG A C 1
ATOM 570 O O . ARG A 1 72 ? 8.084 -11.002 -3.590 1.00 95.12 72 ARG A O 1
ATOM 577 N N . ARG A 1 73 ? 9.382 -11.812 -5.237 1.00 95.50 73 ARG A N 1
ATOM 578 C CA . ARG A 1 73 ? 10.123 -12.769 -4.401 1.00 95.50 73 ARG A CA 1
ATOM 579 C C . ARG A 1 73 ? 10.983 -12.052 -3.359 1.00 95.50 73 ARG A C 1
ATOM 581 O O . ARG A 1 73 ? 10.908 -12.413 -2.189 1.00 95.50 73 ARG A O 1
ATOM 588 N N . MET A 1 74 ? 11.732 -11.033 -3.775 1.00 96.12 74 MET A N 1
ATOM 589 C CA . MET A 1 74 ? 12.567 -10.198 -2.908 1.00 96.12 74 MET A CA 1
ATOM 590 C C . MET A 1 74 ? 11.714 -9.475 -1.862 1.00 96.12 74 MET A C 1
ATOM 592 O O . MET A 1 74 ? 11.937 -9.668 -0.671 1.00 96.12 74 MET A O 1
ATOM 596 N N . LEU A 1 75 ? 10.665 -8.752 -2.277 1.00 97.06 75 LEU A N 1
ATOM 597 C CA . LEU A 1 75 ? 9.770 -8.044 -1.352 1.00 97.06 75 LEU A CA 1
ATOM 598 C C . LEU A 1 75 ? 9.105 -8.999 -0.360 1.00 97.06 75 LEU A C 1
ATOM 600 O O . LEU A 1 75 ? 9.028 -8.699 0.829 1.00 97.06 75 LEU A O 1
ATOM 604 N N . GLY A 1 76 ? 8.636 -10.156 -0.836 1.00 96.75 76 GLY A N 1
ATOM 605 C CA . GLY A 1 76 ? 8.032 -11.176 0.017 1.00 96.75 76 GLY A CA 1
ATOM 606 C C . GLY A 1 76 ? 9.021 -11.771 1.022 1.00 96.75 76 GLY A C 1
ATOM 607 O O . GLY A 1 76 ? 8.645 -12.023 2.165 1.00 96.75 76 GLY A O 1
ATOM 608 N N . GLY A 1 77 ? 10.277 -11.976 0.616 1.00 95.81 77 GLY A N 1
ATOM 609 C CA . GLY A 1 77 ? 11.361 -12.402 1.502 1.00 95.81 77 GLY A CA 1
ATOM 610 C C . GLY A 1 77 ? 11.668 -11.353 2.569 1.00 95.81 77 GLY A C 1
ATOM 611 O O . GLY A 1 77 ? 11.581 -11.657 3.758 1.00 95.81 77 GLY A O 1
ATOM 612 N N . ALA A 1 78 ? 11.925 -10.113 2.145 1.00 96.50 78 ALA A N 1
ATOM 613 C CA . ALA A 1 78 ? 12.225 -8.988 3.026 1.00 96.50 78 ALA A CA 1
ATOM 614 C C . ALA A 1 78 ? 11.105 -8.751 4.050 1.00 96.50 78 ALA A C 1
ATOM 616 O O . ALA A 1 78 ? 11.364 -8.660 5.245 1.00 96.50 78 ALA A O 1
ATOM 617 N N . LEU A 1 79 ? 9.840 -8.742 3.615 1.00 97.38 79 LEU A N 1
ATOM 618 C CA . LEU A 1 79 ? 8.691 -8.558 4.504 1.00 97.38 79 LEU A CA 1
ATOM 619 C C . LEU A 1 79 ? 8.589 -9.634 5.588 1.00 97.38 79 LEU A C 1
ATOM 621 O O . LEU A 1 79 ? 8.309 -9.310 6.740 1.00 97.38 79 LEU A O 1
ATOM 625 N N . ARG A 1 80 ? 8.790 -10.908 5.230 1.00 95.25 80 ARG A N 1
ATOM 626 C CA . ARG A 1 80 ? 8.680 -12.029 6.179 1.00 95.25 80 ARG A CA 1
ATOM 627 C C . ARG A 1 80 ? 9.856 -12.100 7.148 1.00 95.25 80 ARG A C 1
ATOM 629 O O . ARG A 1 80 ? 9.669 -12.547 8.275 1.00 95.25 80 ARG A O 1
ATOM 636 N N . ALA A 1 81 ? 11.045 -11.693 6.710 1.00 94.50 81 ALA A N 1
ATOM 637 C CA . ALA A 1 81 ? 12.245 -11.687 7.539 1.00 94.50 81 ALA A CA 1
ATOM 638 C C . ALA A 1 81 ? 12.336 -10.455 8.456 1.00 94.50 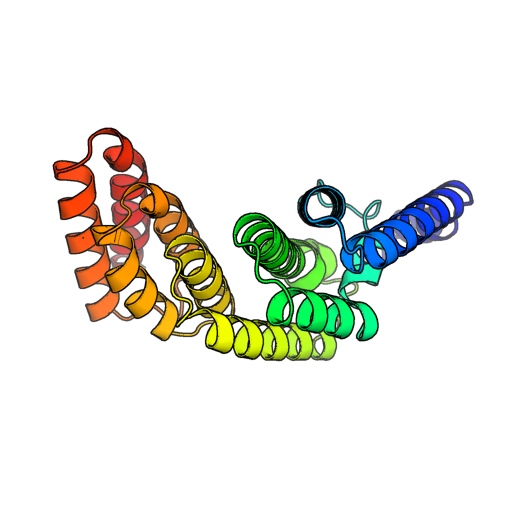81 ALA A C 1
ATOM 640 O O . ALA A 1 81 ? 13.054 -10.489 9.455 1.00 94.50 81 ALA A O 1
ATOM 641 N N . GLU A 1 82 ? 11.631 -9.367 8.134 1.00 96.69 82 GLU A N 1
ATOM 642 C CA . GLU A 1 82 ? 11.801 -8.099 8.834 1.00 96.69 82 GLU A CA 1
ATOM 643 C C . GLU A 1 82 ? 11.130 -8.080 10.214 1.00 96.69 82 GLU A C 1
ATOM 645 O O . GLU A 1 82 ? 9.905 -8.178 10.358 1.00 96.69 82 GLU A O 1
ATOM 650 N N . ALA A 1 83 ? 11.949 -7.864 11.242 1.00 94.94 83 ALA A N 1
ATOM 651 C 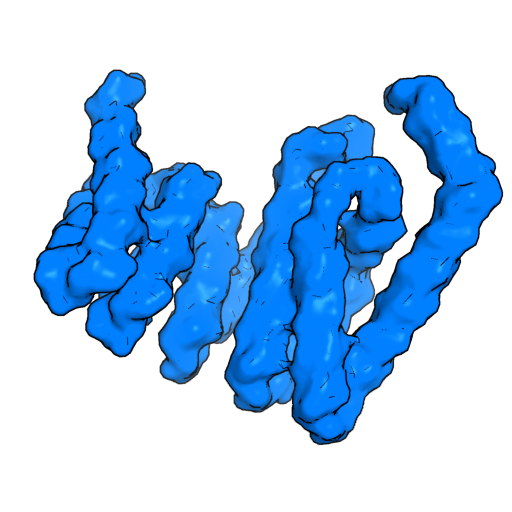CA . ALA A 1 83 ? 11.515 -7.705 12.623 1.00 94.94 83 ALA A CA 1
ATOM 652 C C . ALA A 1 83 ? 11.136 -6.252 12.955 1.00 94.94 83 ALA A C 1
ATOM 654 O O . ALA A 1 83 ? 10.281 -6.030 13.813 1.00 94.94 83 ALA A O 1
ATOM 655 N N . ASP A 1 84 ? 11.734 -5.262 12.282 1.00 97.81 84 ASP A N 1
ATOM 656 C CA . ASP A 1 84 ? 11.436 -3.851 12.513 1.00 97.81 84 ASP A CA 1
ATOM 657 C C . ASP A 1 84 ? 10.119 -3.428 11.848 1.00 97.81 84 ASP A C 1
ATOM 659 O O . ASP A 1 84 ? 9.940 -3.456 10.629 1.00 97.81 84 ASP A O 1
ATOM 663 N N . VAL A 1 85 ? 9.191 -2.967 12.681 1.00 97.00 85 VAL A N 1
ATOM 664 C CA . VAL A 1 85 ? 7.835 -2.578 12.278 1.00 97.00 85 VAL A CA 1
ATOM 665 C C . VAL A 1 85 ? 7.842 -1.418 11.284 1.00 97.00 85 VAL A C 1
ATOM 667 O O . VAL A 1 85 ? 7.041 -1.402 10.356 1.00 97.00 85 VAL A O 1
ATOM 670 N N . LYS A 1 86 ? 8.754 -0.445 11.421 1.00 97.50 86 LY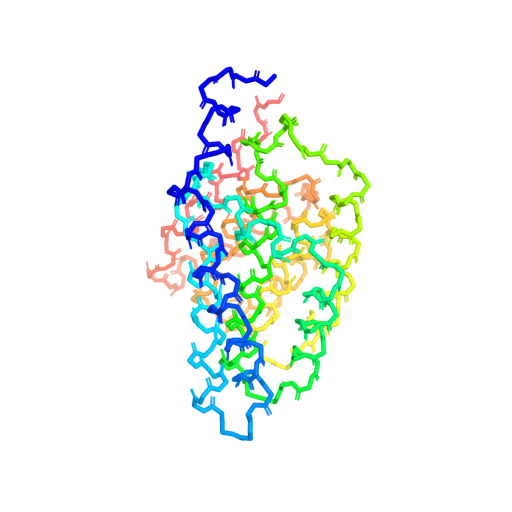S A N 1
ATOM 671 C CA . LYS A 1 86 ? 8.789 0.722 10.524 1.00 97.50 86 LYS A CA 1
ATOM 672 C C . LYS A 1 86 ? 9.279 0.332 9.139 1.00 97.50 86 LYS A C 1
ATOM 674 O O . LYS A 1 86 ? 8.791 0.886 8.149 1.00 97.50 86 LYS A O 1
ATOM 679 N N . VAL A 1 87 ? 10.246 -0.582 9.065 1.00 98.19 87 VAL A N 1
ATOM 680 C CA . VAL A 1 87 ? 10.707 -1.135 7.788 1.00 98.19 87 VAL A CA 1
ATOM 681 C C . VAL A 1 87 ? 9.578 -1.941 7.150 1.00 98.19 87 VAL A C 1
ATOM 683 O O . VAL A 1 87 ? 9.208 -1.661 6.009 1.00 98.19 87 VAL A O 1
ATOM 686 N N . ARG A 1 88 ? 8.950 -2.847 7.910 1.00 98.06 88 ARG A N 1
ATOM 687 C CA . ARG A 1 88 ? 7.824 -3.670 7.444 1.00 98.06 88 ARG A CA 1
ATOM 688 C C . ARG A 1 88 ? 6.659 -2.829 6.921 1.00 98.06 88 ARG A C 1
ATOM 690 O O . ARG A 1 88 ? 6.217 -3.043 5.797 1.00 98.06 88 ARG A O 1
ATOM 697 N N . ASP A 1 89 ? 6.216 -1.826 7.675 1.00 97.25 89 ASP A N 1
ATOM 698 C CA . ASP A 1 89 ? 5.131 -0.925 7.269 1.00 97.25 89 ASP A CA 1
ATOM 699 C C . ASP A 1 89 ? 5.495 -0.125 6.008 1.00 97.25 89 ASP A C 1
ATOM 701 O O . ASP A 1 89 ? 4.638 0.127 5.159 1.00 97.25 89 ASP A O 1
ATOM 705 N N . SER A 1 90 ? 6.768 0.257 5.843 1.00 98.12 90 SER A N 1
ATOM 706 C CA . SER A 1 90 ? 7.248 0.942 4.632 1.00 98.12 90 SER A CA 1
ATOM 707 C C . SER A 1 90 ? 7.236 0.014 3.410 1.00 98.12 90 SER A C 1
ATOM 709 O O . SER A 1 90 ? 6.880 0.439 2.307 1.00 98.12 90 SER A O 1
ATOM 711 N N . LEU A 1 91 ? 7.571 -1.264 3.596 1.00 98.31 91 LEU A N 1
ATOM 712 C CA . LEU A 1 91 ? 7.500 -2.286 2.551 1.00 98.31 91 LEU A CA 1
ATOM 713 C C . LEU A 1 91 ? 6.047 -2.639 2.194 1.00 98.31 91 LEU A C 1
ATOM 715 O O . LEU A 1 91 ? 5.717 -2.677 1.012 1.00 98.31 91 LEU A O 1
ATOM 719 N N . LEU A 1 92 ? 5.144 -2.796 3.167 1.00 97.88 92 LEU A N 1
ATOM 720 C CA . LEU A 1 92 ? 3.711 -3.002 2.896 1.00 97.88 92 LEU A CA 1
ATOM 721 C C . LEU A 1 92 ? 3.107 -1.813 2.142 1.00 97.88 92 LEU A C 1
ATOM 723 O O . LEU A 1 92 ? 2.396 -1.994 1.155 1.00 97.88 92 LEU A O 1
ATOM 727 N N . ASN A 1 93 ? 3.476 -0.591 2.529 1.00 96.50 93 ASN A N 1
ATOM 728 C CA . ASN A 1 93 ? 3.114 0.612 1.787 1.00 96.50 93 ASN A CA 1
ATOM 729 C C . ASN A 1 93 ? 3.657 0.601 0.349 1.00 96.50 93 ASN A C 1
ATOM 731 O O . ASN A 1 93 ? 2.980 1.049 -0.575 1.00 96.50 93 ASN A O 1
ATOM 735 N N . THR A 1 94 ? 4.873 0.095 0.137 1.00 98.00 94 THR A N 1
ATOM 736 C CA . THR A 1 94 ? 5.427 -0.099 -1.212 1.00 98.00 94 THR A CA 1
ATOM 737 C C . THR A 1 94 ? 4.548 -1.043 -2.026 1.00 98.00 94 THR A C 1
ATOM 739 O O . THR A 1 94 ? 4.163 -0.693 -3.139 1.00 98.00 94 THR A O 1
ATOM 742 N N . VAL A 1 95 ? 4.179 -2.197 -1.460 1.00 98.00 95 VAL A N 1
ATOM 743 C CA . VAL A 1 95 ? 3.305 -3.187 -2.112 1.00 98.00 95 VAL A CA 1
ATOM 744 C C . VAL A 1 95 ? 1.962 -2.578 -2.482 1.00 98.00 95 VAL A C 1
ATOM 746 O O . VAL A 1 95 ? 1.525 -2.708 -3.623 1.00 98.00 95 VAL A O 1
ATOM 749 N N . ARG A 1 96 ? 1.346 -1.848 -1.552 1.00 96.12 96 ARG A N 1
ATOM 750 C CA . ARG A 1 96 ? 0.090 -1.136 -1.775 1.00 96.12 96 ARG A CA 1
ATOM 751 C C . ARG A 1 96 ? 0.171 -0.191 -2.969 1.00 96.12 96 ARG A C 1
ATOM 753 O O . ARG A 1 96 ? -0.647 -0.275 -3.880 1.00 96.12 96 ARG A O 1
ATOM 760 N N . HIS A 1 97 ? 1.161 0.697 -2.993 1.00 96.31 97 HIS A N 1
ATOM 761 C CA . HIS A 1 97 ? 1.272 1.662 -4.084 1.00 96.31 97 HIS A CA 1
ATOM 762 C C . HIS A 1 97 ? 1.684 1.017 -5.402 1.00 96.31 97 HIS A C 1
ATOM 764 O O . HIS A 1 97 ? 1.193 1.436 -6.444 1.00 96.31 97 HIS A O 1
ATOM 770 N N . ALA A 1 98 ? 2.518 -0.022 -5.382 1.00 95.88 98 ALA A N 1
ATOM 771 C CA . ALA A 1 98 ? 2.836 -0.787 -6.580 1.00 95.88 98 ALA A CA 1
ATOM 772 C C . ALA A 1 98 ? 1.578 -1.456 -7.161 1.00 95.88 98 ALA A C 1
ATOM 774 O O . ALA A 1 98 ? 1.311 -1.313 -8.355 1.00 95.88 98 ALA A O 1
ATOM 775 N N . ALA A 1 99 ? 0.761 -2.098 -6.321 1.00 93.88 99 ALA A N 1
ATOM 776 C CA . ALA A 1 99 ? -0.500 -2.711 -6.729 1.00 93.88 99 ALA A CA 1
ATOM 777 C C . ALA A 1 99 ? -1.453 -1.679 -7.357 1.00 93.88 99 ALA A C 1
ATOM 779 O O . ALA A 1 99 ? -1.962 -1.883 -8.456 1.00 93.88 99 ALA A O 1
ATOM 780 N N . GLU A 1 100 ? -1.620 -0.520 -6.723 1.00 92.88 100 GLU A N 1
ATOM 781 C CA . GLU A 1 100 ? -2.507 0.540 -7.215 1.00 92.88 100 GLU A CA 1
ATOM 782 C C . GLU A 1 100 ? -1.996 1.220 -8.482 1.00 92.88 100 GLU A C 1
ATOM 784 O O . GLU A 1 100 ? -2.759 1.482 -9.411 1.00 92.88 100 GLU A O 1
ATOM 789 N N . ARG A 1 101 ? -0.707 1.565 -8.504 1.00 94.25 101 ARG A N 1
ATOM 790 C CA . ARG A 1 101 ? -0.140 2.517 -9.464 1.00 94.25 101 ARG A CA 1
ATOM 791 C C . ARG A 1 101 ? 0.607 1.839 -10.589 1.00 94.25 101 ARG A C 1
ATOM 793 O O . ARG A 1 101 ? 0.568 2.350 -11.698 1.00 94.25 101 ARG A O 1
ATOM 800 N N . CYS A 1 102 ? 1.276 0.720 -10.339 1.00 92.81 102 CYS A N 1
ATOM 801 C CA . CYS A 1 102 ? 2.070 0.013 -11.347 1.00 92.81 102 CYS A CA 1
ATOM 802 C C . CYS A 1 102 ? 1.303 -1.155 -11.979 1.00 92.81 102 CYS A C 1
ATOM 804 O O . CYS A 1 102 ? 1.526 -1.464 -13.150 1.00 92.81 102 CYS A O 1
ATOM 806 N N . VAL A 1 103 ? 0.383 -1.772 -11.232 1.00 91.19 103 VAL A N 1
ATOM 807 C CA . VAL A 1 103 ? -0.378 -2.941 -11.693 1.00 91.19 103 VAL A CA 1
ATOM 808 C C . VAL A 1 103 ? -1.780 -2.541 -12.155 1.00 91.19 103 VAL A C 1
ATOM 810 O O . VAL A 1 103 ? -2.071 -2.609 -13.346 1.00 91.19 103 VAL A O 1
ATOM 813 N N . ALA A 1 104 ? -2.630 -2.075 -11.237 1.00 91.12 104 ALA A N 1
ATOM 814 C CA . ALA A 1 104 ? -4.065 -1.916 -11.475 1.00 91.12 104 ALA A CA 1
ATOM 815 C C . ALA A 1 104 ? -4.468 -0.571 -12.107 1.00 91.12 104 ALA A C 1
ATOM 817 O O . ALA A 1 104 ? -5.623 -0.406 -12.508 1.00 91.12 104 ALA A O 1
ATOM 818 N N . HIS A 1 105 ? -3.557 0.402 -12.229 1.00 92.44 105 HIS A N 1
ATOM 819 C CA . HIS A 1 105 ? -3.927 1.743 -12.688 1.00 92.44 105 HIS A CA 1
ATOM 820 C C . HIS A 1 105 ? -4.443 1.758 -14.148 1.00 92.44 105 HIS A C 1
ATOM 822 O O . HIS A 1 105 ? -3.756 1.235 -15.035 1.00 92.44 105 HIS A O 1
ATOM 828 N N . PRO A 1 106 ? -5.585 2.413 -14.454 1.00 90.94 106 PRO A N 1
ATOM 829 C CA . PRO A 1 106 ? -6.185 2.427 -15.799 1.00 90.94 106 PRO A CA 1
ATOM 830 C C . PRO A 1 106 ? -5.276 2.948 -16.919 1.00 90.94 106 PRO A C 1
ATOM 832 O O . PRO A 1 106 ? -5.388 2.520 -18.060 1.00 90.94 106 PRO A O 1
ATOM 835 N N . MET A 1 107 ? -4.323 3.830 -16.603 1.00 89.94 107 MET A N 1
ATOM 836 C CA . MET A 1 107 ? -3.320 4.314 -17.572 1.00 89.94 107 MET A CA 1
ATOM 837 C C . MET A 1 107 ? -2.562 3.172 -18.272 1.00 89.94 107 MET A C 1
ATOM 839 O O . MET A 1 107 ? -2.132 3.332 -19.411 1.00 89.94 107 MET A O 1
ATOM 843 N N . TRP A 1 108 ? -2.394 2.027 -17.605 1.00 90.12 108 TRP A N 1
ATOM 844 C CA . TRP A 1 108 ? -1.665 0.887 -18.156 1.00 90.12 108 TRP A CA 1
ATOM 845 C C . TRP A 1 108 ? -2.507 -0.031 -19.028 1.00 90.12 108 TRP A C 1
ATOM 847 O O . TRP A 1 108 ? -1.933 -0.953 -19.595 1.00 90.12 108 TRP A O 1
ATOM 857 N N . GLU A 1 109 ? -3.813 0.207 -19.171 1.00 89.94 109 GLU A N 1
ATOM 858 C CA . GLU A 1 109 ? -4.712 -0.617 -19.991 1.00 89.94 109 GLU A CA 1
ATOM 859 C C . GLU A 1 109 ? -4.135 -0.985 -21.374 1.00 89.94 109 GLU A C 1
ATOM 861 O O . GLU A 1 109 ? -4.172 -2.161 -21.728 1.00 89.94 109 GLU A O 1
ATOM 866 N N . PRO A 1 110 ? -3.475 -0.072 -22.123 1.00 86.31 110 PRO A N 1
ATOM 867 C CA . PRO A 1 110 ? -2.921 -0.408 -23.439 1.00 86.31 110 PRO A CA 1
ATOM 868 C C . PRO A 1 110 ? -1.775 -1.433 -23.433 1.00 86.31 110 PRO A C 1
ATOM 870 O O . PRO A 1 110 ? -1.436 -1.970 -24.485 1.00 86.31 110 PRO A O 1
ATOM 873 N N . VAL A 1 111 ? -1.128 -1.652 -22.284 1.00 84.00 111 VAL A N 1
ATOM 874 C CA . VAL A 1 111 ? 0.060 -2.515 -22.112 1.00 84.00 111 VAL A CA 1
ATOM 875 C C . VAL A 1 111 ? -0.109 -3.518 -20.963 1.00 84.00 111 VAL A C 1
ATOM 877 O O . VAL A 1 111 ? 0.854 -4.136 -20.498 1.00 84.00 111 VAL A O 1
ATOM 880 N N . ARG A 1 112 ? -1.330 -3.645 -20.445 1.00 86.00 112 ARG A N 1
ATOM 881 C CA . ARG A 1 112 ? -1.669 -4.517 -19.326 1.00 86.00 112 ARG A CA 1
ATOM 882 C C . ARG A 1 112 ? -1.824 -5.947 -19.828 1.00 86.00 112 ARG A C 1
ATOM 884 O O . ARG A 1 112 ? -2.525 -6.202 -20.800 1.00 86.00 112 ARG A O 1
ATOM 891 N N . ALA A 1 113 ? -1.205 -6.891 -19.124 1.00 86.62 113 ALA A N 1
ATOM 892 C CA . ALA A 1 113 ? -1.450 -8.312 -19.319 1.00 86.62 113 ALA A CA 1
ATOM 893 C C . ALA A 1 113 ? -2.296 -8.839 -18.154 1.00 86.62 113 ALA A C 1
ATOM 895 O O . ALA A 1 113 ? -1.846 -8.831 -17.008 1.00 86.62 113 ALA A O 1
ATOM 896 N N . ALA A 1 114 ? -3.503 -9.333 -18.444 1.00 86.00 114 ALA A N 1
ATOM 897 C CA . ALA A 1 114 ? -4.442 -9.802 -17.419 1.00 86.00 114 ALA A CA 1
ATOM 898 C C . ALA A 1 114 ? -3.866 -10.917 -16.521 1.00 86.00 114 ALA A C 1
ATOM 900 O O . ALA A 1 114 ? -4.183 -10.986 -15.336 1.00 86.00 114 ALA A O 1
ATOM 901 N N . ALA A 1 115 ? -2.990 -11.773 -17.063 1.00 88.62 115 ALA A N 1
ATOM 902 C CA . ALA A 1 115 ? -2.300 -12.804 -16.288 1.00 88.62 115 ALA A CA 1
ATOM 903 C C . ALA A 1 115 ? -1.383 -12.204 -15.206 1.00 88.62 115 ALA A C 1
ATOM 905 O O . ALA A 1 115 ? -1.432 -12.635 -14.059 1.00 88.62 115 ALA A O 1
ATOM 906 N N . GLN A 1 116 ? -0.615 -11.160 -15.541 1.00 86.19 116 GLN A N 1
ATOM 907 C CA . GLN A 1 116 ? 0.300 -10.512 -14.596 1.00 86.19 116 GLN A CA 1
ATOM 908 C C . GLN A 1 116 ? -0.447 -9.820 -13.454 1.00 86.19 116 GLN A C 1
ATOM 910 O O . GLN A 1 116 ? 0.004 -9.876 -12.313 1.00 86.19 116 GLN A O 1
ATOM 915 N N . GLU A 1 117 ? -1.587 -9.187 -13.750 1.00 86.88 117 GLU A N 1
ATOM 916 C CA . GLU A 1 117 ? -2.438 -8.569 -12.729 1.00 86.88 117 GLU A CA 1
ATOM 917 C C . GLU A 1 117 ? -3.011 -9.612 -11.768 1.00 86.88 117 GLU A C 1
ATOM 919 O O . GLU A 1 117 ? -2.957 -9.413 -10.555 1.00 86.88 117 GLU A O 1
ATOM 924 N N . ARG A 1 118 ? -3.498 -10.743 -12.295 1.00 90.94 118 ARG A N 1
ATOM 925 C CA . ARG A 1 118 ? -4.005 -11.848 -11.473 1.00 90.94 118 ARG A CA 1
ATOM 926 C C . ARG A 1 118 ? -2.922 -12.408 -10.557 1.00 90.94 118 ARG A C 1
ATOM 928 O O . ARG A 1 118 ? -3.136 -12.473 -9.356 1.00 90.94 118 ARG A O 1
ATOM 935 N N . GLU A 1 119 ? -1.742 -12.711 -11.093 1.00 92.31 119 GLU A N 1
ATOM 936 C CA . GLU A 1 119 ? -0.609 -13.175 -10.282 1.00 92.31 119 GLU A CA 1
ATOM 937 C C . GLU A 1 119 ? -0.225 -12.173 -9.186 1.00 92.31 119 GLU A C 1
ATOM 939 O O . GLU A 1 119 ? 0.126 -12.559 -8.073 1.00 92.31 119 GLU A O 1
ATOM 944 N N . TRP A 1 120 ? -0.263 -10.874 -9.499 1.00 93.38 120 TRP A N 1
ATOM 945 C CA . TRP A 1 120 ? -0.001 -9.824 -8.520 1.00 93.38 120 TRP A CA 1
ATOM 946 C C . TRP A 1 120 ? -1.064 -9.795 -7.428 1.00 93.38 120 TRP A C 1
ATOM 948 O O . TRP A 1 120 ? -0.715 -9.723 -6.253 1.00 93.38 120 TRP A O 1
ATOM 958 N N . ARG A 1 121 ? -2.341 -9.884 -7.798 1.00 94.50 121 ARG A N 1
ATOM 959 C CA . ARG A 1 121 ? -3.460 -9.926 -6.854 1.00 94.50 121 ARG A CA 1
ATOM 960 C C . ARG A 1 121 ? -3.393 -11.155 -5.948 1.00 94.50 121 ARG A C 1
ATOM 962 O O . ARG A 1 121 ? -3.537 -10.998 -4.740 1.00 94.50 121 ARG A O 1
ATOM 969 N N . ASP A 1 122 ? -3.104 -12.332 -6.498 1.00 96.06 122 ASP A N 1
ATOM 970 C CA . ASP A 1 122 ? -2.961 -13.579 -5.734 1.00 96.06 122 ASP A CA 1
ATOM 971 C C . ASP A 1 122 ? -1.787 -13.490 -4.743 1.00 96.06 122 ASP A C 1
ATOM 973 O O . ASP A 1 122 ? -1.901 -13.866 -3.575 1.00 96.06 122 ASP A O 1
ATOM 977 N N . TRP A 1 123 ? -0.657 -12.925 -5.181 1.00 97.06 123 TRP A N 1
ATOM 978 C CA . TRP A 1 123 ? 0.499 -12.699 -4.315 1.00 97.06 123 TRP A CA 1
ATOM 979 C C . TRP A 1 123 ? 0.215 -11.677 -3.205 1.00 97.06 123 TRP A C 1
ATOM 981 O O . TRP A 1 123 ? 0.543 -11.936 -2.046 1.00 97.06 123 TRP A O 1
ATOM 991 N N . VAL A 1 124 ? -0.412 -10.539 -3.534 1.00 97.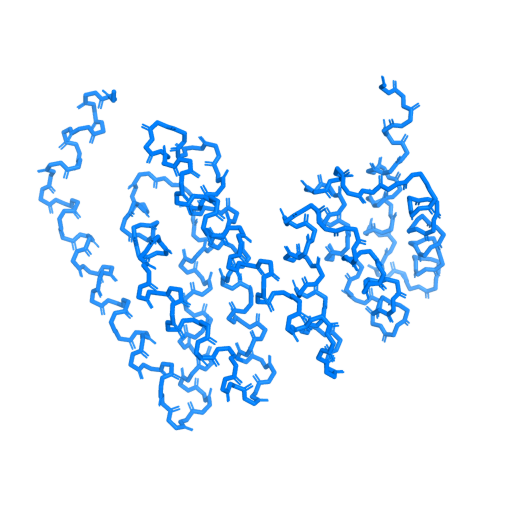75 124 VAL A N 1
ATOM 992 C CA . VAL A 1 124 ? -0.810 -9.513 -2.553 1.00 97.75 124 VAL A CA 1
ATOM 993 C C . VAL A 1 124 ? -1.783 -10.092 -1.535 1.00 97.75 124 VAL A C 1
ATOM 995 O O . VAL A 1 124 ? -1.625 -9.833 -0.346 1.00 97.75 124 VAL A O 1
ATOM 998 N N . HIS A 1 125 ? -2.744 -10.903 -1.979 1.00 97.81 125 HIS A N 1
ATOM 999 C CA . HIS A 1 125 ? -3.715 -11.556 -1.105 1.00 97.81 125 HIS A CA 1
ATOM 1000 C C . HIS A 1 125 ? -3.021 -12.464 -0.085 1.00 97.81 125 HIS A C 1
ATOM 1002 O O . HIS A 1 125 ? -3.145 -12.232 1.116 1.00 97.81 125 HIS A O 1
ATOM 1008 N N . SER A 1 126 ? -2.180 -13.397 -0.545 1.00 97.31 126 SER A N 1
ATOM 1009 C CA . SER A 1 126 ? -1.416 -14.301 0.331 1.00 97.31 126 SER A CA 1
ATOM 1010 C C . SER A 1 126 ? -0.504 -13.552 1.316 1.00 97.31 126 SER A C 1
ATOM 1012 O O . SER A 1 126 ? -0.364 -13.921 2.490 1.00 97.31 126 SER A O 1
ATOM 1014 N N . LEU A 1 127 ? 0.123 -12.468 0.855 1.00 97.12 127 LEU A N 1
ATOM 1015 C CA . LEU A 1 127 ? 0.943 -11.601 1.693 1.00 97.12 127 LEU A CA 1
ATOM 1016 C C . LEU A 1 127 ? 0.095 -10.911 2.772 1.00 97.12 127 LEU A C 1
ATOM 1018 O O . LEU A 1 127 ? 0.466 -10.908 3.945 1.00 97.12 127 LEU A O 1
ATOM 1022 N N . ALA A 1 128 ? -1.048 -10.349 2.390 1.00 97.62 128 ALA A N 1
ATOM 1023 C CA . ALA A 1 128 ? -1.941 -9.634 3.288 1.00 97.62 128 ALA A CA 1
ATOM 1024 C C . ALA A 1 128 ? -2.566 -10.563 4.339 1.00 97.62 128 ALA A C 1
ATOM 1026 O O . ALA A 1 128 ? -2.623 -10.199 5.512 1.00 97.62 128 ALA A O 1
ATOM 1027 N N . GLU A 1 129 ? -2.939 -11.791 3.968 1.00 97.81 129 GLU A N 1
ATOM 1028 C CA . GLU A 1 129 ? -3.378 -12.816 4.922 1.00 97.81 129 GLU A CA 1
ATOM 1029 C C . GLU A 1 129 ? -2.332 -13.052 6.014 1.00 97.81 129 GLU A C 1
ATOM 1031 O O . GLU A 1 129 ? -2.661 -13.024 7.200 1.00 97.81 129 GLU A O 1
ATOM 1036 N N . THR A 1 130 ? -1.063 -13.194 5.621 1.00 96.75 130 THR A N 1
ATOM 1037 C CA . THR A 1 130 ? 0.055 -13.409 6.554 1.00 96.75 130 THR A CA 1
ATOM 1038 C C . THR A 1 130 ? 0.151 -12.288 7.594 1.00 96.75 130 THR A C 1
ATOM 1040 O O . THR A 1 130 ? 0.334 -12.549 8.781 1.00 96.75 130 THR A O 1
ATOM 1043 N N . PHE A 1 131 ? 0.005 -11.031 7.166 1.00 97.75 131 PHE A N 1
ATOM 1044 C CA . PHE A 1 131 ? 0.174 -9.862 8.035 1.00 97.75 131 PHE A CA 1
ATOM 1045 C C . PHE A 1 131 ? -1.113 -9.387 8.721 1.00 97.75 131 PHE A C 1
ATOM 1047 O O . PHE A 1 131 ? -1.046 -8.563 9.634 1.00 97.75 131 PHE A O 1
ATOM 1054 N N . SER A 1 132 ? -2.275 -9.935 8.357 1.00 97.50 132 SER A N 1
ATOM 1055 C CA . SER A 1 132 ? -3.571 -9.603 8.972 1.00 97.50 132 SER A CA 1
ATOM 1056 C C . SER A 1 132 ? -3.644 -9.947 10.467 1.00 97.50 132 SER A C 1
ATOM 1058 O O . SER A 1 132 ? -4.403 -9.330 11.215 1.00 97.50 132 SER A O 1
ATOM 1060 N N . VAL A 1 133 ? -2.803 -10.881 10.918 1.00 96.56 133 VAL A N 1
ATOM 1061 C CA . VAL A 1 133 ? -2.690 -11.336 12.313 1.00 96.56 133 VAL A CA 1
ATOM 1062 C C . VAL A 1 133 ? -1.420 -10.836 13.011 1.00 96.56 133 VAL A C 1
ATOM 1064 O O . VAL A 1 133 ? -1.094 -11.302 14.101 1.00 96.56 133 VAL A O 1
ATOM 1067 N N . ALA A 1 134 ? -0.690 -9.892 12.405 1.00 96.81 134 ALA A N 1
ATOM 1068 C CA . ALA A 1 134 ? 0.516 -9.329 13.006 1.00 96.81 134 ALA A CA 1
ATOM 1069 C C . ALA A 1 134 ? 0.214 -8.659 14.364 1.00 96.81 134 ALA A C 1
ATOM 1071 O O . ALA A 1 134 ? -0.853 -8.067 14.536 1.00 96.81 134 ALA A O 1
ATOM 1072 N N . PRO A 1 135 ? 1.136 -8.697 15.340 1.00 95.81 135 PRO A N 1
ATOM 1073 C CA . PRO A 1 135 ? 0.890 -8.084 16.644 1.00 95.81 135 PRO A CA 1
ATOM 1074 C C . PRO A 1 135 ? 0.713 -6.559 16.560 1.00 95.81 135 PRO A C 1
ATOM 1076 O O . PRO A 1 135 ? -0.002 -5.968 17.372 1.00 95.81 135 PRO A O 1
ATOM 1079 N N . GLU A 1 136 ? 1.319 -5.897 15.572 1.00 97.06 136 GLU A N 1
ATOM 1080 C CA . GLU A 1 136 ? 1.239 -4.447 15.433 1.00 97.06 136 GLU A CA 1
ATOM 1081 C C . GLU A 1 136 ? -0.008 -3.970 14.682 1.00 97.06 136 GLU A C 1
ATOM 1083 O O . GLU A 1 136 ? -0.330 -4.409 13.579 1.00 97.06 136 GLU A O 1
ATOM 1088 N N . LEU A 1 137 ? -0.684 -2.979 15.268 1.00 97.19 137 LEU A N 1
ATOM 1089 C CA . LEU A 1 137 ? -1.909 -2.393 14.719 1.00 97.19 137 LEU A CA 1
ATOM 1090 C C . LEU A 1 137 ? -1.706 -1.743 13.340 1.00 97.19 137 LEU A C 1
ATOM 1092 O O . LEU A 1 137 ? -2.602 -1.830 12.505 1.00 97.19 137 LEU A O 1
ATOM 1096 N N . SER A 1 138 ? -0.558 -1.098 13.101 1.00 96.12 138 SER A N 1
ATOM 1097 C CA . SER A 1 138 ? -0.244 -0.467 11.811 1.00 96.12 138 SER A CA 1
ATOM 1098 C C . SER A 1 138 ? -0.050 -1.505 10.708 1.00 96.12 138 SER A C 1
ATOM 1100 O O . SER A 1 138 ? -0.728 -1.414 9.688 1.00 96.12 138 SER A O 1
ATOM 1102 N N . THR A 1 139 ? 0.754 -2.543 10.967 1.00 97.62 139 THR A N 1
ATOM 1103 C CA . THR A 1 139 ? 0.946 -3.687 10.063 1.00 97.62 139 THR A CA 1
ATOM 1104 C C . THR A 1 139 ? -0.396 -4.297 9.656 1.00 97.62 139 THR A C 1
ATOM 1106 O O . THR A 1 139 ? -0.665 -4.494 8.471 1.00 97.62 139 THR A O 1
ATOM 1109 N N . ARG A 1 140 ? -1.281 -4.546 10.632 1.00 98.12 140 ARG A N 1
ATOM 1110 C CA . ARG A 1 140 ? -2.613 -5.108 10.368 1.00 98.12 140 ARG A CA 1
ATOM 1111 C C . ARG A 1 140 ? -3.508 -4.177 9.558 1.00 98.12 140 ARG A C 1
ATOM 1113 O O . ARG A 1 140 ? -4.250 -4.661 8.715 1.00 98.12 140 ARG A O 1
ATOM 1120 N N . ALA A 1 141 ? -3.448 -2.864 9.777 1.00 97.69 141 ALA A N 1
ATOM 1121 C CA . ALA A 1 141 ? -4.226 -1.908 8.987 1.00 97.69 141 ALA A CA 1
ATOM 1122 C C . ALA A 1 141 ? -3.769 -1.827 7.524 1.00 97.69 141 ALA A C 1
ATOM 1124 O O . ALA A 1 141 ? -4.614 -1.691 6.639 1.00 97.69 141 ALA A O 1
ATOM 1125 N N . GLU A 1 142 ? -2.464 -1.927 7.257 1.00 97.00 142 GLU A N 1
ATOM 1126 C CA . GLU A 1 142 ? -1.953 -2.016 5.882 1.00 97.00 142 GLU A CA 1
ATOM 1127 C C . GLU A 1 142 ? -2.318 -3.364 5.247 1.00 97.00 142 GLU A C 1
ATOM 1129 O O . GLU A 1 142 ? -2.752 -3.410 4.099 1.00 97.00 142 GLU A O 1
ATOM 1134 N N . ALA A 1 143 ? -2.236 -4.465 6.000 1.00 97.94 143 ALA A N 1
ATOM 1135 C CA . ALA A 1 143 ? -2.694 -5.772 5.534 1.00 97.94 143 ALA A CA 1
ATOM 1136 C C . ALA A 1 143 ? -4.199 -5.776 5.212 1.00 97.94 143 ALA A C 1
ATOM 1138 O O . ALA A 1 143 ? -4.603 -6.270 4.165 1.00 97.94 143 ALA A O 1
ATOM 1139 N N . ALA A 1 144 ? -5.030 -5.164 6.060 1.00 98.31 144 ALA A N 1
ATOM 1140 C CA . ALA A 1 144 ? -6.460 -4.995 5.811 1.00 98.31 144 ALA A CA 1
ATOM 1141 C C . ALA A 1 144 ? -6.725 -4.199 4.528 1.00 98.31 144 ALA A C 1
ATOM 1143 O O . ALA A 1 144 ? -7.591 -4.572 3.743 1.00 98.31 144 ALA A O 1
ATOM 1144 N N . TYR A 1 145 ? -5.941 -3.150 4.272 1.00 97.94 145 TYR A N 1
ATOM 1145 C CA . TYR A 1 145 ? -6.044 -2.382 3.033 1.00 97.94 145 TYR A CA 1
ATOM 1146 C C . TYR A 1 145 ? -5.767 -3.256 1.804 1.00 97.94 145 TYR A C 1
ATOM 1148 O O . TYR A 1 145 ? -6.490 -3.197 0.813 1.00 97.94 145 TYR A O 1
ATOM 1156 N N . LEU A 1 146 ? -4.720 -4.082 1.870 1.00 97.75 146 LEU A N 1
ATOM 1157 C CA . LEU A 1 146 ? -4.349 -5.001 0.794 1.00 97.75 146 LEU A CA 1
ATOM 1158 C C . LEU A 1 146 ? -5.383 -6.122 0.597 1.00 97.75 146 LEU A C 1
ATOM 1160 O O . LEU A 1 146 ? -5.662 -6.491 -0.539 1.00 97.75 146 LEU A O 1
ATOM 1164 N N . LEU A 1 147 ? -5.998 -6.621 1.674 1.00 98.12 147 LEU A N 1
ATOM 1165 C CA . LEU A 1 147 ? -7.136 -7.542 1.586 1.00 98.12 147 LEU A CA 1
ATOM 1166 C C . LEU A 1 147 ? -8.333 -6.878 0.891 1.00 98.12 147 LEU A C 1
ATOM 1168 O O . LEU A 1 147 ? -8.931 -7.490 0.009 1.00 98.12 147 LEU A O 1
ATOM 1172 N N . ALA A 1 148 ? -8.637 -5.618 1.222 1.00 97.06 148 ALA A N 1
ATOM 1173 C CA . ALA A 1 148 ? -9.700 -4.864 0.562 1.00 97.06 148 ALA A CA 1
ATOM 1174 C C . ALA A 1 148 ? -9.397 -4.670 -0.932 1.00 97.06 148 ALA A C 1
ATOM 1176 O O . ALA A 1 148 ? -10.271 -4.916 -1.755 1.00 97.06 148 ALA A O 1
ATOM 1177 N N . PHE A 1 149 ? -8.151 -4.336 -1.297 1.00 95.44 149 PHE A N 1
ATOM 1178 C CA . PHE A 1 149 ? -7.701 -4.288 -2.698 1.00 95.44 149 PHE A CA 1
ATOM 1179 C C . PHE A 1 149 ? -7.962 -5.602 -3.449 1.00 95.44 149 PHE A C 1
ATOM 1181 O O . PHE A 1 149 ? -8.295 -5.578 -4.635 1.00 95.44 149 PHE A O 1
ATOM 1188 N N . CYS A 1 150 ? -7.834 -6.739 -2.762 1.00 96.38 150 CYS A N 1
ATOM 1189 C CA . CYS A 1 150 ? -8.119 -8.066 -3.301 1.00 96.38 150 CYS A CA 1
ATOM 1190 C C . CYS A 1 150 ? -9.608 -8.463 -3.246 1.00 96.38 150 CYS A C 1
ATOM 1192 O O . CYS A 1 150 ? -9.920 -9.614 -3.540 1.00 96.38 150 CYS A O 1
ATOM 1194 N N . ASP A 1 151 ? -10.511 -7.537 -2.904 1.00 95.44 151 ASP A N 1
ATOM 1195 C CA . ASP A 1 151 ? -11.951 -7.757 -2.713 1.00 95.44 151 ASP A CA 1
ATOM 1196 C C . ASP A 1 151 ? -12.279 -8.799 -1.625 1.00 95.44 151 ASP A C 1
ATOM 1198 O O . ASP A 1 151 ? -13.303 -9.481 -1.670 1.00 95.44 151 ASP A O 1
ATOM 1202 N N . ASP A 1 152 ? -11.426 -8.909 -0.603 1.00 96.88 152 ASP A N 1
ATOM 1203 C CA . ASP A 1 152 ? -11.619 -9.835 0.512 1.00 96.88 152 ASP A CA 1
ATOM 1204 C C . ASP A 1 152 ? -12.335 -9.161 1.692 1.00 96.88 152 ASP A C 1
ATOM 1206 O O . ASP A 1 152 ? -11.826 -8.218 2.306 1.00 96.88 152 ASP A O 1
ATOM 1210 N N . GLY A 1 153 ? -13.512 -9.681 2.051 1.00 95.44 153 GLY A N 1
ATOM 1211 C CA . GLY A 1 153 ? -14.335 -9.155 3.143 1.00 95.44 153 GLY A CA 1
ATOM 1212 C C . GLY A 1 153 ? -13.687 -9.237 4.533 1.00 95.44 153 GLY A C 1
ATOM 1213 O O . GLY A 1 153 ? -14.071 -8.484 5.430 1.00 95.44 153 GLY A O 1
ATOM 1214 N N . ARG A 1 154 ? -12.664 -10.084 4.735 1.00 96.31 154 ARG A N 1
ATOM 1215 C CA . ARG A 1 154 ? -11.921 -10.162 6.010 1.00 96.31 154 ARG A CA 1
ATOM 1216 C C . ARG A 1 154 ? -11.186 -8.866 6.341 1.00 96.31 154 ARG A C 1
ATOM 1218 O O . ARG A 1 154 ? -10.918 -8.617 7.515 1.00 96.31 154 ARG A O 1
ATOM 1225 N N . ALA A 1 155 ? -10.900 -8.023 5.345 1.00 97.75 155 ALA A N 1
ATOM 1226 C CA . ALA A 1 155 ? -10.341 -6.688 5.547 1.00 97.75 155 ALA A CA 1
ATOM 1227 C C . ALA A 1 155 ? -11.117 -5.884 6.601 1.00 97.75 155 ALA A C 1
ATOM 1229 O O . ALA A 1 155 ? -10.532 -5.253 7.485 1.00 97.75 155 ALA A O 1
ATOM 1230 N N . TRP A 1 156 ? -12.446 -5.937 6.528 1.00 97.81 156 TRP A N 1
ATOM 1231 C CA . TRP A 1 156 ? -13.328 -5.127 7.361 1.00 97.81 156 TRP A CA 1
ATOM 1232 C C . TRP A 1 156 ? -13.311 -5.577 8.819 1.00 97.81 156 TRP A C 1
ATOM 1234 O O . TRP A 1 156 ? -13.301 -4.737 9.717 1.00 97.81 156 TRP A O 1
ATOM 1244 N N . GLU A 1 157 ? -13.199 -6.882 9.066 1.00 97.06 157 GLU A N 1
ATOM 1245 C CA . GLU A 1 157 ? -13.037 -7.437 10.413 1.00 97.06 157 GLU A CA 1
ATOM 1246 C C . GLU A 1 157 ? -11.717 -6.997 11.057 1.00 97.06 157 GLU A C 1
ATOM 1248 O O . GLU A 1 157 ? -11.686 -6.612 12.228 1.00 97.06 157 GLU A O 1
ATOM 1253 N N . VAL A 1 158 ? -10.632 -6.950 10.279 1.00 97.88 158 VAL A N 1
ATOM 1254 C CA . VAL A 1 158 ? -9.344 -6.438 10.768 1.00 97.88 158 VAL A CA 1
ATOM 1255 C C . VAL A 1 158 ? -9.453 -4.955 11.135 1.00 97.88 158 VAL A C 1
ATOM 1257 O O . VAL A 1 158 ? -8.980 -4.550 12.199 1.00 97.88 158 VAL A O 1
ATOM 1260 N N . TYR A 1 159 ? -10.119 -4.134 10.316 1.00 98.25 159 TYR A N 1
ATOM 1261 C CA . TYR A 1 159 ? -10.347 -2.728 10.663 1.00 98.25 159 TYR A CA 1
ATOM 1262 C C . TYR A 1 159 ? -11.212 -2.564 11.916 1.00 98.25 159 TYR A C 1
ATOM 1264 O O . TYR A 1 159 ? -10.873 -1.750 12.778 1.00 98.25 159 TYR A O 1
ATOM 1272 N N . ARG A 1 160 ? -12.275 -3.359 12.078 1.00 97.19 160 ARG A N 1
ATOM 1273 C CA . ARG A 1 160 ? -13.114 -3.343 13.289 1.00 97.19 160 ARG A CA 1
ATOM 1274 C C . ARG A 1 160 ? -12.318 -3.632 14.559 1.00 97.19 160 ARG A C 1
ATOM 1276 O O . ARG A 1 160 ? -12.604 -3.044 15.597 1.00 97.19 160 ARG A O 1
ATOM 1283 N N . ASP A 1 161 ? -11.304 -4.487 14.480 1.00 97.00 161 ASP A N 1
ATOM 1284 C CA . ASP A 1 161 ? -10.420 -4.795 15.606 1.00 97.00 161 ASP A CA 1
ATOM 1285 C C . ASP A 1 161 ? -9.336 -3.720 15.842 1.00 97.00 161 ASP A C 1
ATOM 1287 O O . ASP A 1 161 ? -8.984 -3.404 16.984 1.00 97.00 161 ASP A O 1
ATOM 1291 N N . VAL A 1 162 ? -8.789 -3.139 14.771 1.00 97.56 162 VAL A N 1
ATOM 1292 C CA . VAL A 1 162 ? -7.673 -2.181 14.838 1.00 97.56 162 VAL A CA 1
ATOM 1293 C C . VAL A 1 162 ? -8.123 -0.772 15.232 1.00 97.56 162 VAL A C 1
ATOM 1295 O O . VAL A 1 162 ? -7.502 -0.147 16.098 1.00 97.56 162 VAL A O 1
ATOM 1298 N N . ILE A 1 163 ? -9.179 -0.253 14.604 1.00 97.88 163 ILE A N 1
ATOM 1299 C CA . ILE A 1 163 ? -9.583 1.155 14.716 1.00 97.88 163 ILE A CA 1
ATOM 1300 C C . ILE A 1 163 ? -9.930 1.572 16.158 1.00 97.88 163 ILE A C 1
ATOM 1302 O O . ILE A 1 163 ? -9.434 2.621 16.579 1.00 97.88 163 ILE A O 1
ATOM 1306 N N . PRO A 1 164 ? -10.673 0.785 16.966 1.00 96.31 164 PRO A N 1
ATOM 1307 C CA . PRO A 1 164 ? -10.955 1.154 18.357 1.00 96.31 164 PRO A CA 1
ATOM 1308 C C . PRO A 1 164 ? -9.695 1.313 19.217 1.00 96.31 164 PRO A C 1
ATOM 1310 O O . PRO A 1 164 ? -9.662 2.127 20.136 1.00 96.31 164 PRO A O 1
ATOM 1313 N N . ARG A 1 165 ? -8.630 0.559 18.911 1.00 96.31 165 ARG A N 1
ATOM 1314 C CA . ARG A 1 165 ? -7.351 0.612 19.641 1.00 96.31 165 ARG A CA 1
ATOM 1315 C C . ARG A 1 165 ? -6.410 1.687 19.103 1.00 96.31 165 ARG A C 1
ATOM 1317 O O . ARG A 1 165 ? -5.503 2.134 19.805 1.00 96.31 165 ARG A O 1
ATOM 1324 N N . ARG A 1 166 ? -6.604 2.111 17.852 1.00 96.12 166 ARG A N 1
ATOM 1325 C CA . ARG A 1 166 ? -5.792 3.134 17.191 1.00 96.12 166 ARG A CA 1
ATOM 1326 C C . ARG A 1 166 ? -6.644 3.974 16.247 1.00 96.12 166 ARG A C 1
ATOM 1328 O O . ARG A 1 166 ? -6.546 3.865 15.028 1.00 96.12 166 ARG A O 1
ATOM 1335 N N . SER A 1 167 ? -7.397 4.904 16.827 1.00 95.38 167 SER A N 1
ATOM 1336 C CA . SER A 1 167 ? -8.303 5.795 16.091 1.00 95.38 167 SER A CA 1
ATOM 1337 C C . SER A 1 167 ? -7.627 6.621 14.992 1.00 95.38 167 SER A C 1
ATOM 1339 O O . SER A 1 167 ? -8.270 6.988 14.017 1.00 95.38 167 SER A O 1
ATOM 1341 N N . GLY A 1 168 ? -6.315 6.869 15.093 1.00 95.50 168 GLY A N 1
ATOM 1342 C CA . GLY A 1 168 ? -5.530 7.527 14.044 1.00 95.50 168 GLY A CA 1
ATOM 1343 C C . GLY A 1 168 ? -5.468 6.783 12.702 1.00 95.50 168 GLY A C 1
ATOM 1344 O O . GLY A 1 168 ? -5.023 7.376 11.727 1.00 95.50 168 GLY A O 1
ATOM 1345 N N . LEU A 1 169 ? -5.897 5.519 12.644 1.00 96.38 169 LEU A N 1
ATOM 1346 C CA . LEU A 1 169 ? -5.952 4.714 11.418 1.00 96.38 169 LEU A CA 1
ATOM 1347 C C . LEU A 1 169 ? -7.309 4.805 10.701 1.00 96.38 169 LEU A C 1
ATOM 1349 O O . LEU A 1 169 ? -7.493 4.155 9.674 1.00 96.38 169 LEU A O 1
ATOM 1353 N N . 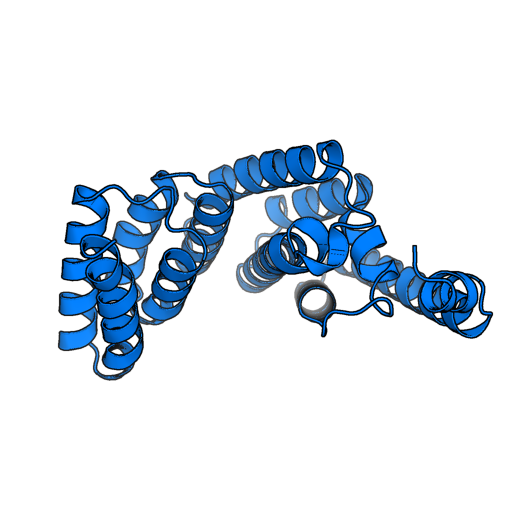LEU A 1 170 ? -8.252 5.618 11.201 1.00 96.75 170 LEU A N 1
ATOM 1354 C CA . LEU A 1 170 ? -9.581 5.755 10.595 1.00 96.75 170 LEU A CA 1
ATOM 1355 C C . LEU A 1 170 ? -9.511 6.269 9.148 1.00 96.75 170 LEU A C 1
ATOM 1357 O O . LEU A 1 170 ? -10.269 5.803 8.307 1.00 96.75 170 LEU A O 1
ATOM 1361 N N . GLY A 1 171 ? -8.555 7.149 8.834 1.00 96.00 171 GLY A N 1
ATOM 1362 C CA . GLY A 1 171 ? -8.322 7.603 7.455 1.00 96.00 171 GLY A CA 1
ATOM 1363 C C . GLY A 1 171 ? -7.874 6.486 6.501 1.00 96.00 171 GLY A C 1
ATOM 1364 O O . GLY A 1 171 ? -8.156 6.538 5.308 1.00 96.00 171 GLY A O 1
ATOM 1365 N N . THR A 1 172 ? -7.216 5.436 7.003 1.00 95.62 172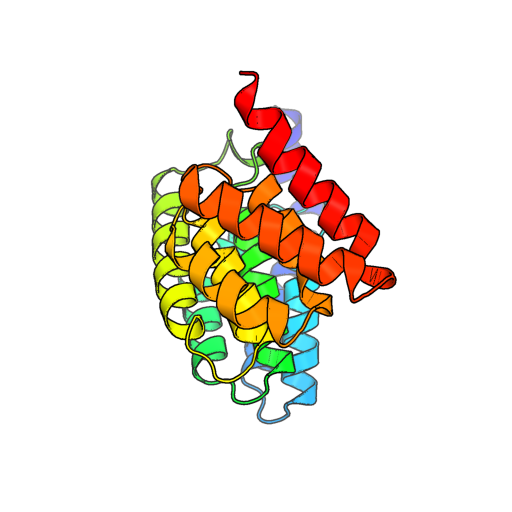 THR A N 1
ATOM 1366 C CA . THR A 1 172 ? -6.874 4.267 6.176 1.00 95.62 172 THR A CA 1
ATOM 1367 C C . THR A 1 172 ? -8.123 3.448 5.845 1.00 95.62 172 THR A C 1
ATOM 1369 O O . THR A 1 172 ? -8.264 3.002 4.709 1.00 95.62 172 THR A O 1
ATOM 1372 N N . LEU A 1 173 ? -9.046 3.296 6.805 1.00 97.56 173 LEU A N 1
ATOM 1373 C CA . LEU A 1 173 ? -10.346 2.655 6.580 1.00 97.56 173 LEU A CA 1
ATOM 1374 C C . LEU A 1 173 ? -11.202 3.453 5.584 1.00 97.56 173 LEU A C 1
ATOM 1376 O O . LEU A 1 173 ? -11.742 2.864 4.654 1.00 97.56 173 LEU A O 1
ATOM 1380 N N . GLU A 1 174 ? -11.303 4.774 5.763 1.00 97.56 174 GLU A N 1
ATOM 1381 C CA . GLU A 1 174 ? -12.002 5.681 4.838 1.00 97.56 174 GLU A CA 1
ATOM 1382 C C . GLU A 1 174 ? -11.553 5.440 3.398 1.00 97.56 174 GLU A C 1
ATOM 1384 O O . GLU A 1 174 ? -12.361 5.114 2.530 1.00 97.56 174 GLU A O 1
ATOM 1389 N N . LEU A 1 175 ? -10.242 5.486 3.173 1.00 95.56 175 LEU A N 1
ATOM 1390 C CA . LEU A 1 175 ? -9.682 5.284 1.850 1.00 95.56 175 LEU A CA 1
ATOM 1391 C C . LEU A 1 175 ? -9.939 3.872 1.300 1.00 95.56 175 LEU A C 1
ATOM 1393 O O . LEU A 1 175 ? -10.200 3.730 0.107 1.00 95.56 175 LEU A O 1
ATOM 1397 N N . ALA A 1 176 ? -9.884 2.832 2.138 1.00 96.56 176 ALA A N 1
ATOM 1398 C CA . ALA A 1 176 ? -10.201 1.468 1.714 1.00 96.56 176 ALA A CA 1
ATOM 1399 C C . ALA A 1 176 ? -11.665 1.341 1.258 1.00 96.56 176 ALA A C 1
ATOM 1401 O O . ALA A 1 176 ? -11.924 0.740 0.219 1.00 96.56 176 ALA A O 1
ATOM 1402 N N . ILE A 1 177 ? -12.611 1.949 1.983 1.00 96.75 177 ILE A N 1
ATOM 1403 C CA . ILE A 1 177 ? -14.042 1.956 1.631 1.00 96.75 177 ILE A CA 1
ATOM 1404 C C . ILE A 1 177 ? -14.290 2.713 0.323 1.00 96.75 177 ILE A C 1
ATOM 1406 O O . ILE A 1 177 ? -15.082 2.277 -0.516 1.00 96.75 177 ILE A O 1
ATOM 1410 N N . GLU A 1 178 ? -13.635 3.859 0.138 1.00 94.69 178 GLU A N 1
ATOM 1411 C CA . GLU A 1 178 ? -13.760 4.644 -1.092 1.00 94.69 178 GLU A CA 1
ATOM 1412 C C . GLU A 1 178 ? -13.247 3.874 -2.310 1.00 94.69 178 GLU A C 1
ATOM 1414 O O . GLU A 1 178 ? -13.870 3.903 -3.373 1.00 94.69 178 GLU A O 1
ATOM 1419 N N . ARG A 1 179 ? -12.114 3.181 -2.157 1.00 92.50 179 ARG A N 1
ATOM 1420 C CA . ARG A 1 179 ? -11.406 2.521 -3.260 1.00 92.50 179 ARG A CA 1
ATOM 1421 C C . ARG A 1 179 ? -11.926 1.124 -3.574 1.00 92.50 179 ARG A C 1
ATOM 1423 O O . ARG A 1 179 ? -11.995 0.780 -4.751 1.00 92.50 179 ARG A O 1
ATOM 1430 N N . TYR A 1 180 ? -12.287 0.343 -2.559 1.00 93.88 180 TYR A N 1
ATOM 1431 C CA . TYR A 1 180 ? -12.581 -1.089 -2.695 1.00 93.88 180 TYR A CA 1
ATOM 1432 C C . TYR A 1 180 ? -13.890 -1.481 -2.014 1.00 93.88 180 TYR A C 1
ATOM 1434 O O . TYR A 1 180 ? -13.914 -2.229 -1.039 1.00 93.88 180 TYR A O 1
ATOM 1442 N N . PRO A 1 181 ? -15.019 -0.979 -2.512 1.00 93.38 181 PRO A N 1
ATOM 1443 C CA . PRO A 1 181 ? -16.288 -1.188 -1.837 1.00 93.38 181 PRO A CA 1
ATOM 1444 C C . PRO A 1 181 ? -16.966 -2.521 -2.119 1.00 93.38 181 PRO A C 1
ATOM 1446 O O . PRO A 1 181 ? -17.940 -2.851 -1.451 1.00 93.38 181 PRO A O 1
ATOM 1449 N N . LEU A 1 182 ? -16.519 -3.253 -3.141 1.00 90.25 182 LEU A N 1
ATOM 1450 C CA . LEU A 1 182 ? -17.245 -4.410 -3.667 1.00 90.25 182 LEU A CA 1
ATOM 1451 C C . LEU A 1 182 ? -17.371 -5.544 -2.646 1.00 90.25 182 LEU A C 1
ATOM 1453 O O . LEU A 1 182 ? -18.321 -6.317 -2.706 1.00 90.25 182 LEU A O 1
ATOM 1457 N N . SER A 1 183 ? -16.445 -5.619 -1.691 1.00 92.06 183 SER A N 1
ATOM 1458 C CA . SER A 1 183 ? -16.450 -6.621 -0.626 1.00 92.06 183 SER A CA 1
ATOM 1459 C C . SER A 1 183 ? -17.221 -6.192 0.631 1.00 92.06 183 SER A C 1
ATOM 1461 O O . SER A 1 183 ? -17.211 -6.919 1.625 1.00 92.06 183 SER A O 1
ATOM 1463 N N . ILE A 1 184 ? -17.874 -5.021 0.626 1.00 94.50 184 ILE A N 1
ATOM 1464 C CA . ILE A 1 184 ? -18.656 -4.511 1.760 1.00 94.50 184 ILE A CA 1
ATOM 1465 C C . ILE A 1 184 ? -20.105 -4.983 1.628 1.00 94.50 184 ILE A C 1
ATOM 1467 O O . ILE A 1 184 ? -20.838 -4.538 0.745 1.00 94.50 184 ILE A O 1
ATOM 1471 N N . THR A 1 185 ? -20.547 -5.847 2.542 1.00 93.44 185 THR A N 1
ATOM 1472 C CA . THR A 1 185 ? -21.973 -6.192 2.663 1.00 93.44 185 THR A CA 1
ATOM 1473 C C . THR A 1 185 ? -22.740 -5.089 3.405 1.00 93.44 185 THR A C 1
ATOM 1475 O O . THR A 1 185 ? -22.125 -4.306 4.137 1.00 93.44 185 THR A O 1
ATOM 1478 N N . PRO A 1 186 ? -24.079 -5.014 3.286 1.00 93.25 186 PRO A N 1
ATOM 1479 C CA . PRO A 1 186 ? -24.881 -4.036 4.025 1.00 93.25 186 PRO A CA 1
ATOM 1480 C C . PRO A 1 186 ? -24.667 -4.077 5.548 1.00 93.25 186 PRO A C 1
ATOM 1482 O O . PRO A 1 186 ? -24.588 -3.033 6.193 1.00 93.25 186 PRO A O 1
ATOM 1485 N N . GLU A 1 187 ? -24.515 -5.269 6.127 1.00 94.38 187 GLU A N 1
ATOM 1486 C CA . GLU A 1 187 ? -24.301 -5.470 7.567 1.00 94.38 187 GLU A CA 1
ATOM 1487 C C . GLU A 1 187 ? -22.926 -4.956 8.008 1.00 94.38 187 GLU A C 1
ATOM 1489 O O . GLU A 1 187 ? -22.795 -4.292 9.043 1.00 94.38 187 GLU A O 1
ATOM 1494 N N . ILE A 1 188 ? -21.898 -5.220 7.195 1.00 95.69 188 ILE A N 1
ATOM 1495 C CA . ILE A 1 188 ? -20.556 -4.673 7.404 1.00 95.69 188 ILE A CA 1
ATOM 1496 C C . ILE A 1 188 ? -20.608 -3.149 7.279 1.00 95.69 188 ILE A C 1
ATOM 1498 O O . ILE A 1 188 ? -20.090 -2.453 8.148 1.00 95.69 188 ILE A O 1
ATOM 1502 N N . GLY A 1 189 ? -21.287 -2.620 6.258 1.00 95.75 189 GLY A N 1
ATOM 1503 C CA . GLY A 1 189 ? -21.469 -1.184 6.054 1.00 95.75 189 GLY A CA 1
ATOM 1504 C C . GLY A 1 189 ? -22.091 -0.492 7.269 1.00 95.75 189 GLY A C 1
ATOM 1505 O O . GLY A 1 189 ? -21.539 0.490 7.763 1.00 95.75 189 GLY A O 1
ATOM 1506 N N . ALA A 1 190 ? -23.180 -1.038 7.815 1.00 95.88 190 ALA A N 1
ATOM 1507 C CA . ALA A 1 190 ? -23.808 -0.517 9.033 1.00 95.88 190 ALA A CA 1
ATOM 1508 C C . ALA A 1 190 ? -22.848 -0.529 10.236 1.00 95.88 190 ALA A C 1
ATOM 1510 O O . ALA A 1 190 ? -22.787 0.432 11.001 1.00 95.88 190 ALA A O 1
ATOM 1511 N N . THR A 1 191 ? -22.049 -1.588 10.369 1.00 96.38 191 THR A N 1
ATOM 1512 C CA . THR A 1 191 ? -21.066 -1.714 11.452 1.00 96.38 191 THR A CA 1
ATOM 1513 C C . THR A 1 191 ? -19.915 -0.712 11.315 1.00 96.38 191 THR A C 1
ATOM 1515 O O . THR A 1 191 ? -19.471 -0.131 12.304 1.00 96.38 191 THR A O 1
ATOM 1518 N N . LEU A 1 192 ? -19.425 -0.480 10.095 1.00 97.12 192 LEU A N 1
ATOM 1519 C CA . LEU A 1 192 ? -18.369 0.498 9.822 1.00 97.12 192 LEU A CA 1
ATOM 1520 C C . LEU A 1 192 ? -18.863 1.940 10.020 1.00 97.12 192 LEU A C 1
ATOM 1522 O O . LEU A 1 192 ? -18.088 2.781 10.476 1.00 97.12 192 LEU A O 1
ATOM 1526 N N . LEU A 1 193 ? -20.141 2.218 9.735 1.00 97.19 193 LEU A N 1
ATOM 1527 C CA . LEU A 1 193 ? -20.785 3.497 10.051 1.00 97.19 193 LEU A CA 1
ATOM 1528 C C . LEU A 1 193 ? -20.819 3.758 11.560 1.00 97.19 193 LEU A C 1
ATOM 1530 O O . LEU A 1 193 ? -20.373 4.816 12.001 1.00 97.19 193 LEU A O 1
ATOM 1534 N N . ASP A 1 194 ? -21.290 2.791 12.350 1.00 97.44 194 ASP A N 1
ATOM 1535 C CA . ASP A 1 194 ? -21.334 2.908 13.814 1.00 97.44 194 ASP A CA 1
ATOM 1536 C C . ASP A 1 194 ? -19.933 3.101 14.418 1.00 97.44 194 ASP A C 1
ATOM 1538 O O . ASP A 1 194 ? -19.706 3.977 15.261 1.00 97.44 194 ASP A O 1
ATOM 1542 N N . LEU A 1 195 ? -18.951 2.347 13.912 1.00 97.50 195 LEU A N 1
ATOM 1543 C CA . LEU A 1 195 ? -17.547 2.499 14.280 1.00 97.50 195 LEU A CA 1
ATOM 1544 C C . LEU A 1 195 ? -17.029 3.912 13.977 1.00 97.50 195 LEU A C 1
ATOM 1546 O O . LEU A 1 195 ? -16.403 4.537 14.837 1.00 97.50 195 LEU A O 1
ATOM 1550 N N . ALA A 1 196 ? -17.281 4.427 12.772 1.00 96.94 196 ALA A N 1
ATOM 1551 C CA . ALA A 1 196 ? -16.858 5.765 12.369 1.00 96.94 196 ALA A CA 1
ATOM 1552 C C . ALA A 1 196 ? -17.501 6.853 13.242 1.00 96.94 196 ALA A C 1
ATOM 1554 O O . ALA A 1 196 ? -16.808 7.774 13.681 1.00 96.94 196 ALA A O 1
ATOM 1555 N N . ASP A 1 197 ? -18.789 6.726 13.557 1.00 96.62 197 ASP A N 1
ATOM 1556 C CA . ASP A 1 197 ? -19.528 7.679 14.388 1.00 96.62 197 ASP A CA 1
ATOM 1557 C C . ASP A 1 197 ? -19.044 7.667 15.844 1.00 96.62 197 ASP A C 1
ATOM 1559 O O . ASP A 1 197 ? -18.788 8.723 16.439 1.00 96.62 197 ASP A O 1
ATOM 1563 N N . THR A 1 198 ? -18.811 6.479 16.400 1.00 97.56 198 THR A N 1
ATOM 1564 C CA . THR A 1 198 ? -18.239 6.311 17.741 1.00 97.56 198 THR A CA 1
ATOM 1565 C C . THR A 1 198 ? -16.836 6.915 17.823 1.00 97.56 198 THR A C 1
ATOM 1567 O O . THR A 1 198 ? -16.525 7.683 18.738 1.00 97.56 198 THR A O 1
ATOM 1570 N N . VAL A 1 199 ? -15.974 6.646 16.840 1.00 96.75 199 VAL A N 1
ATOM 1571 C CA . VAL A 1 199 ? -14.595 7.159 16.827 1.00 96.75 199 VAL A CA 1
ATOM 1572 C C . VAL A 1 199 ? -14.564 8.667 16.576 1.00 96.75 199 VAL A C 1
ATOM 1574 O O . VAL A 1 199 ? -13.818 9.379 17.250 1.00 96.75 199 VAL A O 1
ATOM 1577 N N . GLY A 1 200 ? -15.374 9.177 15.648 1.00 95.94 200 GLY A N 1
ATOM 1578 C CA . GLY A 1 200 ? -15.451 10.601 15.313 1.00 95.94 200 GLY A CA 1
ATOM 1579 C C . GLY A 1 200 ? -16.035 11.460 16.439 1.00 95.94 200 GLY A C 1
ATOM 1580 O O . GLY A 1 200 ? -15.594 12.597 16.642 1.00 95.94 200 GLY A O 1
ATOM 1581 N N . SER A 1 201 ? -16.987 10.924 17.208 1.00 95.81 201 SER A N 1
ATOM 1582 C CA . SER A 1 201 ? -17.520 11.593 18.403 1.00 95.81 201 SER A CA 1
ATOM 1583 C C . SER A 1 201 ? -16.498 11.619 19.545 1.00 95.81 201 SER A C 1
ATOM 1585 O O . SER A 1 201 ? -16.300 12.667 20.163 1.00 95.81 201 SER A O 1
ATOM 1587 N N . THR A 1 202 ? -15.781 10.511 19.755 1.00 96.69 202 THR A N 1
ATOM 1588 C CA . THR A 1 202 ? -14.772 10.362 20.818 1.00 96.69 202 THR A CA 1
ATOM 1589 C C . THR A 1 202 ? -13.476 11.128 20.525 1.00 96.69 202 THR A C 1
ATOM 1591 O O . THR A 1 202 ? -12.843 11.668 21.433 1.00 96.69 202 THR A O 1
ATOM 1594 N N . HIS A 1 203 ? -13.062 11.211 19.258 1.00 96.19 203 HIS A N 1
ATOM 1595 C CA . HIS A 1 203 ? -11.785 11.798 18.851 1.00 96.19 203 HIS A CA 1
ATOM 1596 C C . HIS A 1 203 ? -11.987 12.936 17.838 1.00 96.19 203 HIS A C 1
ATOM 1598 O O . HIS A 1 203 ? -12.113 12.679 16.640 1.00 96.19 203 HIS A O 1
ATOM 1604 N N . PRO A 1 204 ? -11.904 14.216 18.258 1.00 94.25 204 PRO A N 1
ATOM 1605 C CA . PRO A 1 204 ? -12.188 15.359 17.384 1.00 94.25 204 PRO A CA 1
ATOM 1606 C C . PRO A 1 204 ? -11.371 15.411 16.086 1.00 94.25 204 PRO A C 1
ATOM 1608 O O . PRO A 1 204 ? -11.877 15.857 15.060 1.00 94.25 204 PRO A O 1
ATOM 1611 N N . ARG A 1 205 ? -10.124 14.916 16.102 1.00 95.56 205 ARG A N 1
ATOM 1612 C CA . ARG A 1 205 ? -9.255 14.846 14.910 1.00 95.56 205 ARG A CA 1
ATOM 1613 C C . ARG A 1 205 ? -9.722 13.826 13.864 1.00 95.56 205 ARG A C 1
ATOM 1615 O O . ARG A 1 205 ? -9.276 13.901 12.730 1.00 95.56 205 ARG A O 1
ATOM 1622 N N . GLN A 1 206 ? -10.601 12.897 14.240 1.00 97.19 206 GLN A N 1
ATOM 1623 C CA . GLN A 1 206 ? -11.125 11.841 13.370 1.00 97.19 206 GLN A CA 1
ATOM 1624 C C . GLN A 1 206 ? -12.516 12.161 12.807 1.00 97.19 206 GLN A C 1
ATOM 1626 O O . GLN A 1 206 ? -13.074 11.364 12.061 1.00 97.19 206 GLN A O 1
ATOM 1631 N N . ARG A 1 207 ? -13.074 13.342 13.108 1.00 96.50 207 ARG A N 1
ATOM 1632 C CA . ARG A 1 207 ? -14.384 13.766 12.587 1.00 96.50 207 ARG A CA 1
ATOM 1633 C C . ARG A 1 207 ? -14.429 13.840 11.065 1.00 96.50 207 ARG A C 1
ATOM 1635 O O . ARG A 1 207 ? -15.455 13.506 10.487 1.00 96.50 207 ARG A O 1
ATOM 1642 N N . TYR A 1 208 ? -13.340 14.288 10.439 1.00 96.62 208 TYR A N 1
ATOM 1643 C CA . TYR A 1 208 ? -13.273 14.400 8.985 1.00 96.62 208 TYR A CA 1
ATOM 1644 C C . TYR A 1 208 ? -13.280 13.014 8.312 1.00 96.62 208 TYR A C 1
ATOM 1646 O O . TYR A 1 208 ? -14.231 12.766 7.574 1.00 96.62 208 TYR A O 1
ATOM 1654 N N . PRO A 1 209 ? -12.377 12.069 8.660 1.00 96.62 209 PRO A N 1
ATOM 1655 C CA . PRO A 1 209 ? -12.466 10.705 8.132 1.00 96.62 209 PRO A CA 1
ATOM 1656 C C . PRO A 1 209 ? -13.795 10.001 8.427 1.00 96.62 209 PRO A C 1
ATOM 1658 O O . PRO A 1 209 ? -14.346 9.310 7.576 1.00 96.62 209 PRO A O 1
ATOM 1661 N N . ALA A 1 210 ? -14.365 10.205 9.620 1.00 97.25 210 ALA A N 1
ATOM 1662 C CA . ALA A 1 210 ? -15.673 9.643 9.959 1.00 97.25 210 ALA A CA 1
ATOM 1663 C C . ALA A 1 210 ? -16.792 10.163 9.037 1.00 97.25 210 ALA A C 1
ATOM 1665 O O . ALA A 1 210 ? -17.679 9.409 8.633 1.00 97.25 210 ALA A O 1
ATOM 1666 N N . ALA A 1 211 ? -16.752 11.450 8.678 1.00 96.69 211 ALA A N 1
ATOM 1667 C CA . ALA A 1 211 ? -17.699 12.031 7.735 1.00 96.69 211 ALA A CA 1
ATOM 1668 C C . ALA A 1 211 ? -17.517 11.479 6.313 1.00 96.69 211 ALA A C 1
ATOM 1670 O O . ALA A 1 211 ? -18.525 11.218 5.653 1.00 96.69 211 ALA A O 1
ATOM 1671 N N . GLY A 1 212 ? -16.276 11.258 5.868 1.00 96.56 212 GLY A N 1
ATOM 1672 C CA . GLY A 1 212 ? -15.987 10.628 4.577 1.00 96.56 212 GLY A CA 1
ATOM 1673 C C . GLY A 1 212 ? -16.497 9.191 4.500 1.00 96.56 212 GLY A C 1
ATOM 1674 O O . GLY A 1 212 ? -17.218 8.855 3.563 1.00 96.56 212 GLY A O 1
ATOM 1675 N N . ILE A 1 213 ? -16.282 8.384 5.547 1.00 97.06 213 ILE A N 1
ATOM 1676 C CA . ILE A 1 213 ? -16.862 7.030 5.656 1.00 97.06 213 ILE A CA 1
ATOM 1677 C C . ILE A 1 213 ? -18.389 7.081 5.538 1.00 97.06 213 ILE A C 1
ATOM 1679 O O . ILE A 1 213 ? -18.985 6.309 4.784 1.00 97.06 213 ILE A O 1
ATOM 1683 N N . ARG A 1 214 ? -19.036 8.025 6.234 1.00 95.50 214 ARG A N 1
ATOM 1684 C CA . ARG A 1 214 ? -20.491 8.192 6.149 1.00 95.50 214 ARG A CA 1
ATOM 1685 C C . ARG A 1 214 ? -20.943 8.509 4.730 1.00 95.50 214 ARG A C 1
ATOM 1687 O O . ARG A 1 214 ? -21.889 7.890 4.248 1.00 95.50 214 ARG A O 1
ATOM 1694 N N . ALA A 1 215 ? -20.282 9.448 4.060 1.00 94.62 215 ALA A N 1
ATOM 1695 C CA . ALA A 1 215 ? -20.599 9.802 2.680 1.00 94.62 215 ALA A CA 1
ATOM 1696 C C . ALA A 1 215 ? -20.412 8.602 1.736 1.00 94.62 215 ALA A C 1
ATOM 1698 O O . ALA A 1 215 ? -21.313 8.290 0.956 1.00 94.62 215 ALA A O 1
ATOM 1699 N N . ALA A 1 216 ? -19.294 7.884 1.869 1.00 93.69 216 ALA A N 1
ATOM 1700 C CA . ALA A 1 216 ? -18.948 6.747 1.025 1.00 93.69 216 ALA A CA 1
ATOM 1701 C C . ALA A 1 216 ? -19.910 5.560 1.183 1.00 93.69 216 ALA A C 1
ATOM 1703 O O . ALA A 1 216 ? -20.155 4.856 0.207 1.00 93.69 216 ALA A O 1
ATOM 1704 N N . LEU A 1 217 ? -20.467 5.331 2.377 1.00 93.12 217 LEU A N 1
ATOM 1705 C CA . LEU A 1 217 ? -21.393 4.220 2.630 1.00 93.12 217 LEU A CA 1
ATOM 1706 C C . LEU A 1 217 ? -22.863 4.597 2.386 1.00 93.12 217 LEU A C 1
ATOM 1708 O O . LEU A 1 217 ? -23.623 3.786 1.866 1.00 93.12 217 LEU A O 1
ATOM 1712 N N . THR A 1 218 ? -23.279 5.830 2.692 1.00 85.69 218 THR A N 1
ATOM 1713 C CA . THR A 1 218 ? -24.681 6.261 2.501 1.00 85.69 218 THR A CA 1
ATOM 1714 C C . THR A 1 218 ? -25.009 6.656 1.063 1.00 85.69 218 THR A C 1
ATOM 1716 O O . THR A 1 218 ? -26.142 6.452 0.626 1.00 85.69 218 THR A O 1
ATOM 1719 N N . GLY A 1 219 ? -24.035 7.171 0.303 1.00 72.31 219 GLY A N 1
ATOM 1720 C CA . GLY A 1 219 ? -24.212 7.501 -1.116 1.00 72.31 219 GLY A CA 1
ATOM 1721 C C . GLY A 1 219 ? -24.569 6.290 -1.985 1.00 72.31 219 GLY A C 1
ATOM 1722 O O . GLY A 1 219 ? -25.204 6.454 -3.018 1.00 72.31 219 GLY A O 1
ATOM 1723 N N . ARG A 1 220 ? -24.239 5.076 -1.527 1.00 59.94 220 ARG A N 1
ATOM 1724 C CA . ARG A 1 220 ? -24.426 3.814 -2.262 1.00 59.94 220 ARG A CA 1
ATOM 1725 C C . ARG A 1 220 ? -25.825 3.215 -2.169 1.00 59.94 220 ARG A C 1
ATOM 1727 O O . ARG A 1 220 ? -26.168 2.380 -2.986 1.00 59.94 220 ARG A O 1
ATOM 1734 N N . HIS A 1 221 ? -26.647 3.631 -1.207 1.00 48.09 221 HIS A N 1
ATOM 1735 C CA . HIS A 1 221 ? -28.033 3.152 -1.097 1.00 48.09 221 HIS A CA 1
ATOM 1736 C C . HIS A 1 221 ? -29.009 3.896 -2.031 1.00 48.09 221 HIS A C 1
ATOM 1738 O O . HIS A 1 221 ? -30.222 3.738 -1.901 1.00 48.09 221 HIS A O 1
ATOM 1744 N N . ARG A 1 222 ? -28.498 4.757 -2.923 1.00 39.72 222 ARG A N 1
ATOM 1745 C CA . ARG A 1 222 ? -29.292 5.583 -3.849 1.00 39.72 222 ARG A CA 1
ATOM 1746 C C . ARG A 1 222 ? -29.074 5.257 -5.331 1.00 39.72 222 ARG A C 1
ATOM 1748 O O . ARG A 1 222 ? -29.734 5.884 -6.155 1.00 39.72 222 ARG A O 1
ATOM 1755 N N . GLU A 1 223 ? -28.191 4.314 -5.646 1.00 40.28 223 GLU A N 1
ATOM 1756 C CA . GLU A 1 223 ? -27.960 3.767 -6.993 1.00 40.28 223 GLU A CA 1
ATOM 1757 C C . GLU A 1 223 ? -28.497 2.335 -7.067 1.00 40.28 223 GLU A C 1
ATOM 1759 O O . GLU A 1 223 ? -29.085 1.991 -8.117 1.00 40.28 223 GLU A O 1
#

Radius of gyration: 18.93 Å; chains: 1; bounding box: 52×30×53 Å